Protein 1EG2 (pdb70)

Sequence (270 aa):
GTTRRHVYDVCDCLDTLAKLPDDSVQLIICDPPYNIMLADWDDHMDYIGWAKRRWLAEAERVLSPTGSIAIFGGLQYQGEAGSGDLISIISHMRQNSKMLLANLIIWNYPNGMSAQRFFANRHEEIAWFAKTKKYFFDLDAVREPYDEETKKAAYMKDKKRLNPESVEKGRRNPTNVWRRMSRLNGNSLERVGHPTQKPAAVVIERLVRALSHPGSTVLDFFAGSGVTARVAIQEGRNSICTDAAPVFKEEYYQKQLTFLRSYEIVEGAANFGAALQR

B-factor: mean 24.31, std 9.19, range [4.74, 50.88]

Solvent-accessible surface area: 13910 Å² total; per-residue (Å²): 121,92,10,62,0,0,14,34,49,27,63,5,33,80,0,0,74,122,4,74,91,61,26,1,8,0,0,0,0,36,8,53,45,67,13,105,156,72,33,102,119,124,27,159,60,3,33,14,27,0,88,122,0,4,63,43,1,41,70,0,0,19,60,52,0,0,2,0,0,0,4,25,76,116,86,143,52,94,87,4,29,7,12,0,91,24,0,16,64,31,7,186,146,99,20,177,14,70,63,32,51,49,8,49,6,36,12,51,115,33,168,95,28,166,224,143,196,42,49,61,81,45,1,0,0,9,4,0,38,21,141,114,79,59,85,46,39,74,46,14,57,71,112,44,82,120,138,43,32,60,49,70,81,172,35,197,213,73,81,76,118,57,7,111,107,2,119,72,12,76,68,75,15,150,33,73,101,31,85,68,135,27,167,38,80,22,47,39,120,90,14,13,6,4,46,0,0,37,37,2,0,86,7,4,0,72,95,27,9,7,0,0,1,3,28,0,7,2,0,0,0,0,29,0,0,3,59,33,29,12,7,0,0,0,0,22,70,39,105,59,1,74,102,28,0,76,81,0,44,100,76,48,178,59,75,91,51,33,81,16,11,102,60,6,44,21,0,29,124,244

Secondary structure (DSSP, 8-state):
--EEEEEEE--HHHHHHTSPTT-EEEEEE---SB--GGGGGT-SSHHHHHHHHHHHHHHHEEEEEEEEEEE-S-----TTB--HHHHHHHHHHH---EEEEEEEEE-S-----SSSPPP-EEEEEEEESSTT----SGGG-BPPPHHHHHHHHT-TTS-HHHHHH-B---SEEE-----TT-SS--S-TTPPPHHHHHHHHHHHS-TT-EEEETT-TT-HHHHHHHHHT-EEEEEESSTHHHHHHHHHHHH---EEEEE-GGGTHHHH--

Foldseek 3Di:
DAAEEEEEADALLVLLVLAAFQLAAEEEAEDDFFDDPVCVVPDWAQCSVVVNNVVSVLRRHHQQHKYKYKWAQDDDPDTRGDTVVVVVVVCVVPNPWAQPAKAKAFEDDDDDDDPDDTDGTIIIGMTGSHPNHAFDQLQQADADDPVVLVVVVVVPVDDNVQNGSHHRCDRYHYDHADDPVDPLDDPFPRDGDLVVLLNCCRTGHDAAGEYEYACCGLVSNCLSCQVRRAYYYYYHNDPCNVSSNVVSPVVHHHYYYHYDSVVVVSNSDD

Structure (mmCIF, N/CA/C/O backbone):
data_1EG2
#
_entry.id   1EG2
#
_cell.length_a   70.420
_cell.length_b   130.253
_cell.length_c   67.284
_cell.angle_alpha   90.00
_cell.angle_beta   90.00
_cell.angle_gamma   90.00
#
_symmetry.space_group_name_H-M   'C 2 2 21'
#
loop_
_entity.id
_entity.type
_entity.pdbx_description
1 polymer 'MODIFICATION METHYLASE RSRI'
2 non-polymer "5'-DEOXY-5'-METHYLTHIOADENOSINE"
3 water water
#
loop_
_atom_site.group_PDB
_atom_site.id
_atom_site.type_symbol
_atom_site.label_atom_id
_atom_site.label_alt_id
_atom_site.label_comp_id
_atom_site.label_asym_id
_atom_site.label_entity_id
_atom_site.label_seq_id
_atom_site.pdbx_PDB_ins_code
_atom_site.Cartn_x
_atom_site.Cartn_y
_atom_site.Cartn_z
_atom_site.occupancy
_atom_site.B_iso_or_equiv
_atom_site.auth_seq_id
_atom_site.auth_comp_id
_atom_site.auth_asym_id
_atom_site.auth_atom_id
_atom_site.pdbx_PDB_model_num
ATOM 1 N N . GLY A 1 36 ? -0.136 8.568 0.281 1.00 35.63 36 GLY A N 1
ATOM 2 C CA . GLY A 1 36 ? 0.774 9.681 0.683 1.00 34.85 36 GLY A CA 1
ATOM 3 C C . GLY A 1 36 ? 1.940 9.838 -0.272 1.00 34.37 36 GLY A C 1
ATOM 4 O O . GLY A 1 36 ? 3.015 9.284 -0.047 1.00 34.83 36 GLY A O 1
ATOM 5 N N . THR A 1 37 ? 1.732 10.593 -1.345 1.00 33.79 37 THR A N 1
ATOM 6 C CA . THR A 1 37 ? 2.784 10.811 -2.330 1.00 32.29 37 THR A CA 1
ATOM 7 C C . THR A 1 37 ? 3.623 12.016 -1.938 1.00 30.33 37 THR A C 1
ATOM 8 O O . THR A 1 37 ? 3.093 13.023 -1.471 1.00 31.02 37 THR A O 1
ATOM 12 N N . THR A 1 38 ? 4.933 11.914 -2.119 1.00 27.49 38 THR A N 1
ATOM 13 C CA . THR A 1 38 ? 5.815 13.021 -1.789 1.00 24.25 38 THR A CA 1
ATOM 14 C C . THR A 1 38 ? 6.176 13.791 -3.047 1.00 23.10 38 THR A C 1
ATOM 15 O O . THR A 1 38 ? 6.123 13.254 -4.153 1.00 23.61 38 THR A O 1
ATOM 19 N N A ARG A 1 39 ? 6.523 15.061 -2.885 0.45 22.41 39 ARG A N 1
ATOM 20 N N B ARG A 1 39 ? 6.540 15.054 -2.868 0.51 22.38 39 ARG A N 1
ATOM 21 C CA A ARG A 1 39 ? 6.914 15.875 -4.024 0.45 21.89 39 ARG A CA 1
ATOM 22 C CA B ARG A 1 39 ? 6.915 15.906 -3.985 0.51 21.87 39 ARG A CA 1
ATOM 23 C C A ARG A 1 39 ? 8.339 16.371 -3.850 0.45 21.19 39 ARG A C 1
ATOM 24 C C B ARG A 1 39 ? 8.360 16.351 -3.836 0.51 21.16 39 ARG A C 1
ATOM 25 O O A ARG A 1 39 ? 8.768 16.690 -2.739 0.45 20.74 39 ARG A O 1
ATOM 26 O O B ARG A 1 39 ? 8.825 16.618 -2.727 0.51 20.69 39 ARG A O 1
ATOM 41 N N . HIS A 1 40 ? 9.070 16.414 -4.957 1.00 20.03 40 HIS A N 1
ATOM 42 C CA . HIS A 1 40 ? 10.458 16.822 -4.950 1.00 19.63 40 HIS A CA 1
ATOM 43 C C . HIS A 1 40 ? 10.747 17.793 -6.073 1.00 19.03 40 HIS A C 1
ATOM 44 O O . HIS A 1 40 ? 10.517 17.503 -7.244 1.00 18.53 40 HIS A O 1
ATOM 51 N N . VAL A 1 41 ? 11.254 18.959 -5.698 1.00 18.34 41 VAL A N 1
ATOM 52 C CA . VAL A 1 41 ? 11.579 19.987 -6.664 1.00 17.52 41 VAL A CA 1
ATOM 53 C C . VAL A 1 41 ? 13.079 20.212 -6.702 1.00 17.39 41 VAL A C 1
ATOM 54 O O . VAL A 1 41 ? 13.758 20.125 -5.678 1.00 17.30 41 VAL A O 1
ATOM 58 N N . TYR A 1 42 ? 13.605 20.470 -7.889 1.00 17.64 42 TYR A N 1
ATOM 59 C CA . TYR A 1 42 ? 15.026 20.723 -8.022 1.00 17.84 42 TYR A CA 1
ATOM 60 C C . TYR A 1 42 ? 15.259 21.768 -9.089 1.00 17.96 42 TYR A C 1
ATOM 61 O O . TYR A 1 42 ? 14.392 22.014 -9.920 1.00 18.19 42 TYR A O 1
ATOM 70 N N . ASP A 1 43 ? 16.428 22.391 -9.052 1.00 17.99 43 ASP A N 1
ATOM 71 C CA . ASP A 1 43 ? 16.780 23.388 -10.046 1.00 18.09 43 ASP A CA 1
ATOM 72 C C . ASP A 1 43 ? 18.227 23.810 -9.863 1.00 18.40 43 ASP A C 1
ATOM 73 O O . ASP A 1 43 ? 18.871 23.469 -8.870 1.00 17.12 43 ASP A O 1
ATOM 78 N N . VAL A 1 44 ? 18.735 24.536 -10.848 1.00 18.17 44 VAL A N 1
ATOM 79 C CA . VAL A 1 44 ? 20.086 25.050 -10.805 1.00 18.08 44 VAL A CA 1
ATOM 80 C C . VAL A 1 44 ? 20.013 26.551 -10.569 1.00 17.87 44 VAL A C 1
ATOM 81 O O . VAL A 1 44 ? 19.431 27.289 -11.372 1.00 18.61 44 VAL A O 1
ATOM 85 N N . CYS A 1 45 ? 20.570 26.996 -9.447 1.00 18.31 45 CYS A N 1
ATOM 86 C CA . CYS A 1 45 ? 20.566 28.411 -9.097 1.00 18.68 45 CYS A CA 1
ATOM 87 C C . CYS A 1 45 ? 21.351 28.648 -7.815 1.00 19.12 45 CYS A C 1
ATOM 88 O O . CYS A 1 45 ? 21.671 27.699 -7.099 1.00 18.28 45 CYS A O 1
ATOM 91 N N . ASP A 1 46 ? 21.655 29.916 -7.539 1.00 18.66 46 ASP A N 1
ATOM 92 C CA . ASP A 1 46 ? 22.399 30.298 -6.339 1.00 18.84 46 ASP A CA 1
ATOM 93 C C . ASP A 1 46 ? 21.556 30.065 -5.084 1.00 17.82 46 ASP A C 1
ATOM 94 O O . ASP A 1 46 ? 20.337 30.221 -5.114 1.00 16.50 46 ASP A O 1
ATOM 99 N N . CYS A 1 47 ? 22.212 29.702 -3.981 1.00 17.17 47 CYS A N 1
ATOM 100 C CA . CYS A 1 47 ? 21.503 29.410 -2.733 1.00 16.15 47 CYS A CA 1
ATOM 101 C C . CYS A 1 47 ? 20.632 30.560 -2.217 1.00 15.93 47 CYS A C 1
ATOM 102 O O . CYS A 1 47 ? 19.571 30.324 -1.646 1.00 15.07 47 CYS A O 1
ATOM 105 N N . LEU A 1 48 ? 21.063 31.799 -2.400 1.00 16.34 48 LEU A N 1
ATOM 106 C CA . LEU A 1 48 ? 20.264 32.915 -1.912 1.00 16.75 48 LEU A CA 1
ATOM 107 C C . LEU A 1 48 ? 19.015 33.129 -2.760 1.00 16.90 48 LEU A C 1
ATOM 108 O O . LEU A 1 48 ? 18.004 33.614 -2.256 1.00 16.17 48 LEU A O 1
ATOM 113 N N . ASP A 1 49 ? 19.086 32.784 -4.045 1.00 17.44 49 ASP A N 1
ATOM 114 C CA . ASP A 1 49 ? 17.921 32.916 -4.916 1.00 18.06 49 ASP A CA 1
ATOM 115 C C . ASP A 1 49 ? 16.878 31.882 -4.511 1.00 16.94 49 ASP A C 1
ATOM 116 O O . ASP A 1 49 ? 15.676 32.134 -4.568 1.00 17.65 49 ASP A O 1
ATOM 121 N N . THR A 1 50 ? 17.347 30.710 -4.106 1.00 15.97 50 THR A N 1
ATOM 122 C CA . THR A 1 50 ? 16.446 29.661 -3.650 1.00 14.79 50 THR A CA 1
ATOM 123 C C . THR A 1 50 ? 15.786 30.082 -2.347 1.00 14.55 50 THR A C 1
ATOM 124 O O . THR A 1 50 ? 14.567 30.075 -2.220 1.00 14.61 50 THR A O 1
ATOM 128 N N . LEU A 1 51 ? 16.605 30.470 -1.380 1.00 14.36 51 LEU A N 1
ATOM 129 C CA . LEU A 1 51 ? 16.095 30.866 -0.082 1.00 13.46 51 LEU A CA 1
ATOM 130 C C . LEU A 1 51 ? 15.143 32.051 -0.163 1.00 13.66 51 LEU A C 1
ATOM 131 O O . LEU A 1 51 ? 14.168 32.098 0.566 1.00 12.73 51 LEU A O 1
ATOM 136 N N . ALA A 1 52 ? 15.421 32.995 -1.057 1.00 14.57 52 ALA A N 1
ATOM 137 C CA . ALA A 1 52 ? 14.574 34.175 -1.206 1.00 15.42 52 ALA A CA 1
ATOM 138 C C . ALA A 1 52 ? 13.163 33.814 -1.649 1.00 15.77 52 ALA A C 1
ATOM 139 O O . ALA A 1 52 ? 12.209 34.562 -1.394 1.00 15.94 52 ALA A O 1
ATOM 141 N N . LYS A 1 53 ? 13.026 32.682 -2.328 1.00 16.16 53 LYS A N 1
ATOM 142 C CA . LYS A 1 53 ? 11.715 32.266 -2.818 1.00 16.35 53 LYS A CA 1
ATOM 143 C C . LYS A 1 53 ? 10.944 31.378 -1.843 1.00 16.67 53 LYS A C 1
ATOM 144 O O . LYS A 1 53 ? 9.826 30.954 -2.146 1.00 17.34 53 LYS A O 1
ATOM 150 N N . LEU A 1 54 ? 11.518 31.094 -0.676 1.00 16.36 54 LEU A N 1
ATOM 151 C CA . LEU A 1 54 ? 10.825 30.263 0.307 1.00 15.87 54 LEU A CA 1
ATOM 152 C C . LEU A 1 54 ? 10.270 31.128 1.436 1.00 16.44 54 LEU A C 1
ATOM 153 O O . LEU A 1 54 ? 10.940 32.036 1.924 1.00 16.42 54 LEU A O 1
ATOM 158 N N . PRO A 1 55 ? 9.021 30.870 1.851 1.00 16.66 55 PRO A N 1
ATOM 159 C CA . PRO A 1 55 ? 8.420 31.660 2.931 1.00 16.85 55 PRO A CA 1
ATOM 160 C C . PRO A 1 55 ? 8.943 31.318 4.319 1.00 16.88 55 PRO A C 1
ATOM 161 O O . PRO A 1 55 ? 9.574 30.280 4.527 1.00 16.49 55 PRO A O 1
ATOM 165 N N . ASP A 1 56 ? 8.671 32.202 5.271 1.00 17.20 56 ASP A N 1
ATOM 166 C CA . ASP A 1 56 ? 9.093 31.996 6.650 1.00 17.58 56 ASP A CA 1
ATOM 167 C C . ASP A 1 56 ? 8.520 30.696 7.219 1.00 17.41 56 ASP A C 1
ATOM 168 O O . ASP A 1 56 ? 7.407 30.298 6.884 1.00 16.54 56 ASP A O 1
ATOM 173 N N . ASP A 1 57 ? 9.300 30.048 8.081 1.00 18.01 57 ASP A N 1
ATOM 174 C CA . ASP A 1 57 ? 8.894 28.833 8.788 1.00 18.84 57 ASP A CA 1
ATOM 175 C C . ASP A 1 57 ? 8.248 27.759 7.907 1.00 18.78 57 ASP A C 1
ATOM 176 O O . ASP A 1 57 ? 7.319 27.083 8.349 1.00 18.89 57 ASP A O 1
ATOM 181 N N . SER A 1 58 ? 8.752 27.555 6.698 1.00 17.43 58 SER A N 1
ATOM 182 C CA . SER A 1 58 ? 8.132 26.582 5.799 1.00 17.08 58 SER A CA 1
ATOM 183 C C . SER A 1 58 ? 8.888 25.269 5.630 1.00 17.15 58 SER A C 1
ATOM 184 O O . SER A 1 58 ? 8.363 24.343 5.013 1.00 17.29 58 SER A O 1
ATOM 187 N N . VAL A 1 59 ? 10.104 25.182 6.168 1.00 16.16 59 VAL A N 1
ATOM 188 C CA . VAL A 1 59 ? 10.931 23.982 6.030 1.00 15.89 59 VAL A CA 1
ATOM 189 C C . VAL A 1 59 ? 11.225 23.310 7.377 1.00 15.16 59 VAL A C 1
ATOM 190 O O . VAL A 1 59 ? 11.440 23.989 8.370 1.00 15.09 59 VAL A O 1
ATOM 194 N N . GLN A 1 60 ? 11.248 21.979 7.400 1.00 14.66 60 GLN A N 1
ATOM 195 C CA . GLN A 1 60 ? 11.502 21.246 8.649 1.00 14.24 60 GLN A CA 1
ATOM 196 C C . GLN A 1 60 ? 12.977 20.920 8.865 1.00 13.94 60 GLN A C 1
ATOM 197 O O . GLN A 1 60 ? 13.473 20.973 9.993 1.00 14.24 60 GLN A O 1
ATOM 203 N N . LEU A 1 61 ? 13.687 20.592 7.793 1.00 13.47 61 LEU A N 1
ATOM 204 C CA . LEU A 1 61 ? 15.090 20.240 7.933 1.00 13.56 61 LEU A CA 1
ATOM 205 C C . LEU A 1 61 ? 15.926 20.693 6.748 1.00 13.56 61 LEU A C 1
ATOM 206 O O . LEU A 1 61 ? 15.520 20.568 5.594 1.00 14.02 61 LEU A O 1
ATOM 211 N N . ILE A 1 62 ? 17.100 21.229 7.049 1.00 13.05 62 ILE A N 1
ATOM 212 C CA . ILE A 1 62 ? 18.014 21.654 6.014 1.00 13.26 62 ILE A CA 1
ATOM 213 C C . ILE A 1 62 ? 19.291 20.837 6.103 1.00 13.04 62 ILE A C 1
ATOM 214 O O . ILE A 1 62 ? 19.873 20.695 7.181 1.00 12.66 62 ILE A O 1
ATOM 219 N N . ILE A 1 63 ? 19.678 20.245 4.979 1.00 13.09 63 ILE A N 1
ATOM 220 C CA . ILE A 1 63 ? 20.931 19.508 4.888 1.00 13.83 63 ILE A CA 1
ATOM 221 C C . ILE A 1 63 ? 21.894 20.508 4.274 1.00 14.09 63 ILE A C 1
ATOM 222 O O . ILE A 1 63 ? 21.657 21.005 3.165 1.00 14.30 63 ILE A O 1
ATOM 227 N N . CYS A 1 64 ? 22.971 20.815 4.989 1.00 12.95 64 CYS A N 1
ATOM 228 C CA . CYS A 1 64 ? 23.894 21.839 4.529 1.00 13.26 64 CYS A CA 1
ATOM 229 C C . CYS A 1 64 ? 25.354 21.403 4.529 1.00 12.96 64 CYS A C 1
ATOM 230 O O . CYS A 1 64 ? 25.961 21.269 5.579 1.00 13.39 64 CYS A O 1
ATOM 233 N N . ASP A 1 65 ? 25.901 21.206 3.336 1.00 13.42 65 ASP A N 1
ATOM 234 C CA . ASP A 1 65 ? 27.300 20.827 3.137 1.00 14.22 65 ASP A CA 1
ATOM 235 C C . ASP A 1 65 ? 27.827 21.891 2.177 1.00 14.29 65 ASP A C 1
ATOM 236 O O . ASP A 1 65 ? 27.968 21.659 0.977 1.00 13.89 65 ASP A O 1
ATOM 241 N N . PRO A 1 66 ? 28.114 23.088 2.711 1.00 14.38 66 PRO A N 1
ATOM 242 C CA . PRO A 1 66 ? 28.592 24.247 1.960 1.00 14.81 66 PRO A CA 1
ATOM 243 C C . PRO A 1 66 ? 30.030 24.357 1.524 1.00 15.26 66 PRO A C 1
ATOM 244 O O . PRO A 1 66 ? 30.916 23.683 2.042 1.00 14.57 66 PRO A O 1
ATOM 248 N N . PRO A 1 67 ? 30.270 25.223 0.537 1.00 16.10 67 PRO A N 1
ATOM 249 C CA . PRO A 1 67 ? 31.638 25.422 0.069 1.00 16.84 67 PRO A CA 1
ATOM 250 C C . PRO A 1 67 ? 32.261 26.199 1.229 1.00 17.09 67 PRO A C 1
ATOM 251 O O . PRO A 1 67 ? 31.548 26.927 1.932 1.00 17.10 67 PRO A O 1
ATOM 255 N N . TYR A 1 68 ? 33.558 26.033 1.464 1.00 16.86 68 TYR A N 1
ATOM 256 C CA . TYR A 1 68 ? 34.190 26.754 2.566 1.00 17.08 68 TYR A CA 1
ATOM 257 C C . TYR A 1 68 ? 35.176 27.811 2.098 1.00 18.16 68 TYR A C 1
ATOM 258 O O . TYR A 1 68 ? 36.138 28.143 2.787 1.00 18.08 68 TYR A O 1
ATOM 267 N N . ASN A 1 69 ? 34.906 28.347 0.915 1.00 19.17 69 ASN A N 1
ATOM 268 C CA . ASN A 1 69 ? 35.700 29.420 0.338 1.00 20.53 69 ASN A CA 1
ATOM 269 C C . ASN A 1 69 ? 34.786 30.238 -0.559 1.00 20.46 69 ASN A C 1
ATOM 270 O O . ASN A 1 69 ? 33.868 29.685 -1.172 1.00 21.46 69 ASN A O 1
ATOM 275 N N . ILE A 1 70 ? 35.007 31.546 -0.612 1.00 20.21 70 ILE A N 1
ATOM 276 C CA . ILE A 1 70 ? 34.198 32.408 -1.461 1.00 21.45 70 ILE A CA 1
ATOM 277 C C . ILE A 1 70 ? 34.807 32.481 -2.855 1.00 22.55 70 ILE A C 1
ATOM 278 O O . ILE A 1 70 ? 35.951 32.070 -3.060 1.00 22.51 70 ILE A O 1
ATOM 283 N N . MET A 1 71 ? 34.035 32.997 -3.805 1.00 24.08 71 MET A N 1
ATOM 284 C CA . MET A 1 71 ? 34.477 33.123 -5.188 1.00 26.34 71 MET A CA 1
ATOM 285 C C . MET A 1 71 ? 35.249 34.419 -5.401 1.00 25.93 71 MET A C 1
ATOM 286 O O . MET A 1 71 ? 35.074 35.379 -4.657 1.00 24.33 71 MET A O 1
ATOM 291 N N . LEU A 1 72 ? 36.096 34.445 -6.428 1.00 26.07 72 LEU A N 1
ATOM 292 C CA . LEU A 1 72 ? 36.887 35.634 -6.720 1.00 26.29 72 LEU A CA 1
ATOM 293 C C . LEU A 1 72 ? 35.997 36.876 -6.736 1.00 26.23 72 LEU A C 1
ATOM 294 O O . LEU A 1 72 ? 36.318 37.894 -6.126 1.00 26.10 72 LEU A O 1
ATOM 299 N N . ALA A 1 73 ? 34.864 36.775 -7.425 1.00 26.32 73 ALA A N 1
ATOM 300 C CA . ALA A 1 73 ? 33.928 37.890 -7.547 1.00 25.85 73 ALA A CA 1
ATOM 301 C C . ALA A 1 73 ? 33.323 38.317 -6.208 1.00 25.97 73 ALA A C 1
ATOM 302 O O . ALA A 1 73 ? 32.910 39.467 -6.054 1.00 25.99 73 ALA A O 1
ATOM 304 N N . ASP A 1 74 ? 33.259 37.402 -5.245 1.00 26.03 74 ASP A N 1
ATOM 305 C CA . ASP A 1 74 ? 32.686 37.735 -3.942 1.00 26.03 74 ASP A CA 1
ATOM 306 C C . ASP A 1 74 ? 33.522 38.770 -3.201 1.00 25.99 74 ASP A C 1
ATOM 307 O O . ASP A 1 74 ? 33.081 39.331 -2.193 1.00 26.16 74 ASP A O 1
ATOM 312 N N . TRP A 1 75 ? 34.730 39.027 -3.691 1.00 25.47 75 TRP A N 1
ATOM 313 C CA . TRP A 1 75 ? 35.578 40.019 -3.054 1.00 25.64 75 TRP A CA 1
ATOM 314 C C . TRP A 1 75 ? 35.049 41.431 -3.321 1.00 26.51 75 TRP A C 1
ATOM 315 O O . TRP A 1 75 ? 35.558 42.410 -2.782 1.00 26.70 75 TRP A O 1
ATOM 326 N N . ASP A 1 76 ? 34.020 41.530 -4.155 1.00 27.68 76 ASP A N 1
ATOM 327 C CA . ASP A 1 76 ? 33.417 42.823 -4.446 1.00 28.82 76 ASP A CA 1
ATOM 328 C C . ASP A 1 76 ? 32.559 43.288 -3.273 1.00 29.17 76 ASP A C 1
ATOM 329 O O . ASP A 1 76 ? 32.401 44.490 -3.051 1.00 29.06 76 ASP A O 1
ATOM 334 N N . ASP A 1 77 ? 32.021 42.339 -2.508 1.00 29.27 77 ASP A N 1
ATOM 335 C CA .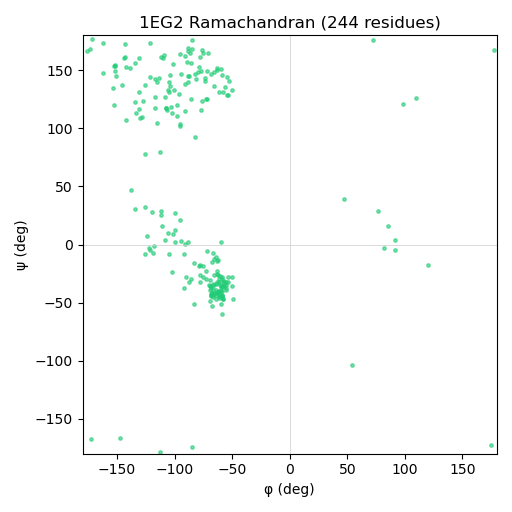 ASP A 1 77 ? 31.146 42.692 -1.394 1.00 29.17 77 ASP A CA 1
ATOM 336 C C . ASP A 1 77 ? 31.541 42.127 -0.033 1.00 28.28 77 ASP A C 1
ATOM 337 O O . ASP A 1 77 ? 30.941 42.504 0.974 1.00 28.26 77 ASP A O 1
ATOM 342 N N . HIS A 1 78 ? 32.530 41.241 0.025 1.00 27.07 78 HIS A N 1
ATOM 343 C CA . HIS A 1 78 ? 32.912 40.671 1.318 1.00 26.23 78 HIS A CA 1
ATOM 344 C C . HIS A 1 78 ? 34.409 40.726 1.578 1.00 25.35 78 HIS A C 1
ATOM 345 O O . HIS A 1 78 ? 35.205 40.866 0.651 1.00 25.55 78 HIS A O 1
ATOM 352 N N . MET A 1 79 ? 34.782 40.618 2.851 1.00 24.14 79 MET A N 1
ATOM 353 C CA . MET A 1 79 ? 36.189 40.633 3.232 1.00 24.06 79 MET A CA 1
ATOM 354 C C . MET A 1 79 ? 36.600 39.322 3.899 1.00 22.79 79 MET A C 1
ATOM 355 O O . MET A 1 79 ? 37.754 39.149 4.287 1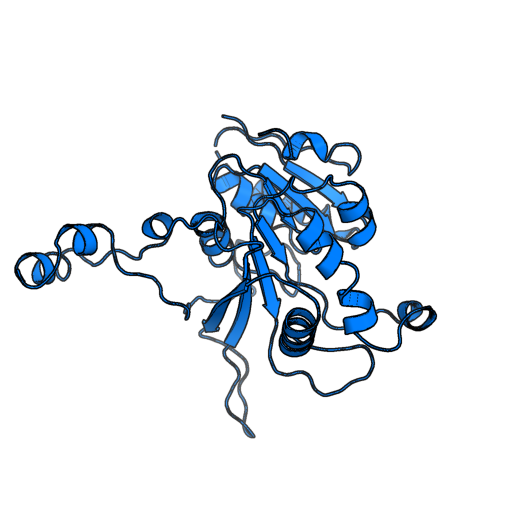.00 22.13 79 MET A O 1
ATOM 360 N N . ASP A 1 80 ? 35.648 38.408 4.054 1.00 21.17 80 ASP A N 1
ATOM 361 C CA . ASP A 1 80 ? 35.943 37.096 4.617 1.00 20.12 80 ASP A CA 1
ATOM 362 C C . ASP A 1 80 ? 34.839 36.101 4.304 1.00 18.92 80 ASP A C 1
ATOM 363 O O . ASP A 1 80 ? 33.808 36.460 3.738 1.00 19.17 80 ASP A O 1
ATOM 368 N N . TYR A 1 81 ? 35.073 34.844 4.658 1.00 17.30 81 TYR A N 1
ATOM 369 C CA . TYR A 1 81 ? 34.115 33.782 4.394 1.00 16.52 81 TYR A CA 1
ATOM 370 C C . TYR A 1 81 ? 32.775 33.992 5.095 1.00 16.23 81 TYR A C 1
ATOM 371 O O . TYR A 1 81 ? 31.719 33.830 4.482 1.00 15.58 81 TYR A O 1
ATOM 380 N N . ILE A 1 82 ? 32.811 34.350 6.376 1.00 17.33 82 ILE A N 1
ATOM 381 C CA . ILE A 1 82 ? 31.571 34.527 7.126 1.00 17.33 82 ILE A CA 1
ATOM 382 C C . ILE A 1 82 ? 30.738 35.702 6.621 1.00 17.34 82 ILE A C 1
ATOM 383 O O . ILE A 1 82 ? 29.513 35.711 6.772 1.00 17.06 82 ILE A O 1
ATOM 388 N N . GLY A 1 83 ? 31.391 36.691 6.018 1.00 17.69 83 GLY A N 1
ATOM 389 C CA . GLY A 1 83 ? 30.652 37.819 5.485 1.00 18.59 83 GLY A CA 1
ATOM 390 C C . GLY A 1 83 ? 29.666 37.312 4.449 1.00 18.48 83 GLY A C 1
ATOM 391 O O . GLY A 1 83 ? 28.557 37.833 4.316 1.00 18.99 83 GLY A O 1
ATOM 392 N N . TRP A 1 84 ? 30.082 36.287 3.710 1.00 18.44 84 TRP A N 1
ATOM 393 C CA . TRP A 1 84 ? 29.239 35.676 2.689 1.00 18.43 84 TRP A CA 1
ATOM 394 C C . TRP A 1 84 ? 28.293 34.652 3.302 1.00 17.57 84 TRP A C 1
ATOM 395 O O . TRP A 1 84 ? 27.081 34.689 3.083 1.00 17.48 84 TRP A O 1
ATOM 406 N N . ALA A 1 85 ? 28.857 33.738 4.083 1.00 15.93 85 ALA A N 1
ATOM 407 C CA . ALA A 1 85 ? 28.077 32.673 4.693 1.00 14.93 85 ALA A CA 1
ATOM 408 C C . ALA A 1 85 ? 26.944 33.170 5.588 1.00 15.00 85 ALA A C 1
ATOM 409 O O . ALA A 1 85 ? 25.884 32.556 5.627 1.00 14.15 85 ALA A O 1
ATOM 411 N N . LYS A 1 86 ? 27.159 34.272 6.302 1.00 15.67 86 LYS A N 1
ATOM 412 C CA . LYS A 1 86 ? 26.132 34.773 7.207 1.00 15.62 86 LYS A CA 1
ATOM 413 C C . LYS A 1 86 ? 24.822 35.085 6.491 1.00 15.78 86 LYS A C 1
ATOM 414 O O . LYS A 1 86 ? 23.754 35.051 7.106 1.00 15.29 86 LYS A O 1
ATOM 420 N N A ARG A 1 87 ? 24.906 35.386 5.198 0.47 15.68 87 ARG A N 1
ATOM 421 N N B ARG A 1 87 ? 24.906 35.386 5.199 0.49 15.54 87 ARG A N 1
ATOM 422 C CA A ARG A 1 87 ? 23.719 35.709 4.415 0.47 16.22 87 ARG A CA 1
ATOM 423 C CA B ARG A 1 87 ? 23.716 35.704 4.420 0.49 15.98 87 ARG A CA 1
ATOM 424 C C A ARG A 1 87 ? 22.792 34.501 4.286 0.47 15.72 87 ARG A C 1
ATOM 425 C C B ARG A 1 87 ? 22.792 34.494 4.302 0.49 15.56 87 ARG A C 1
ATOM 426 O O A ARG A 1 87 ? 21.597 34.606 4.565 0.47 15.51 87 ARG A O 1
ATOM 427 O O B ARG A 1 87 ? 21.602 34.592 4.602 0.49 15.37 87 ARG A O 1
ATOM 442 N N . TRP A 1 88 ? 23.325 33.355 3.868 1.00 15.39 88 TRP A N 1
ATOM 443 C CA . TRP A 1 88 ? 22.485 32.166 3.741 1.00 14.84 88 TRP A CA 1
ATOM 444 C C . TRP A 1 88 ? 22.222 31.510 5.099 1.00 14.33 88 TRP A C 1
ATOM 445 O O . TRP A 1 88 ? 21.242 30.782 5.251 1.00 14.32 88 TRP A O 1
ATOM 456 N N . LEU A 1 89 ? 23.075 31.757 6.091 1.00 14.04 89 LEU A N 1
ATOM 457 C CA . LEU A 1 89 ? 22.819 31.186 7.414 1.00 13.73 89 LEU A CA 1
ATOM 458 C C . LEU A 1 89 ? 21.592 31.866 8.011 1.00 14.05 89 LEU A C 1
ATOM 459 O O . LEU A 1 89 ? 20.749 31.220 8.640 1.00 13.80 89 LEU A O 1
ATOM 464 N N . ALA A 1 90 ? 21.490 33.176 7.790 1.00 15.16 90 ALA A N 1
ATOM 465 C CA . ALA A 1 90 ? 20.357 33.945 8.296 1.00 14.55 90 ALA A CA 1
ATOM 466 C C . ALA A 1 90 ? 19.078 33.525 7.585 1.00 14.30 90 ALA A C 1
ATOM 467 O O . ALA A 1 90 ? 18.020 33.404 8.207 1.00 13.80 90 ALA A O 1
ATOM 469 N N . GLU A 1 91 ? 19.169 33.319 6.275 1.00 14.62 91 GLU A N 1
ATOM 470 C CA . GLU A 1 91 ? 18.009 32.899 5.499 1.00 14.77 91 GLU A CA 1
ATOM 471 C C . GLU A 1 91 ? 17.605 31.484 5.883 1.00 13.93 91 GLU A C 1
ATOM 472 O O . GLU A 1 91 ? 16.422 31.162 5.937 1.00 13.73 91 GLU A O 1
ATOM 478 N N . ALA A 1 92 ? 18.594 30.634 6.143 1.00 13.60 92 ALA A N 1
ATOM 479 C CA . ALA A 1 92 ? 18.307 29.260 6.540 1.00 12.68 92 ALA A CA 1
ATOM 480 C C . ALA A 1 92 ? 17.443 29.264 7.797 1.00 12.99 92 ALA A C 1
ATOM 481 O O . ALA A 1 92 ? 16.434 28.559 7.886 1.00 12.27 92 ALA A O 1
ATOM 483 N N . GLU A 1 93 ? 17.838 30.071 8.773 1.00 13.63 93 GLU A N 1
ATOM 484 C CA . GLU A 1 93 ? 17.081 30.151 10.012 1.00 14.48 93 GLU A CA 1
ATOM 485 C C . GLU A 1 93 ? 15.679 30.703 9.757 1.00 14.83 93 GLU A C 1
ATOM 486 O O . GLU A 1 93 ? 14.708 30.238 10.347 1.00 15.72 93 GLU A O 1
ATOM 492 N N . ARG A 1 94 ? 15.572 31.684 8.868 1.00 14.12 94 ARG A N 1
ATOM 493 C CA . ARG A 1 94 ? 14.273 32.280 8.580 1.00 14.68 94 ARG A CA 1
ATOM 494 C C . ARG A 1 94 ? 13.276 31.274 8.001 1.00 15.08 94 ARG A C 1
ATOM 495 O O . ARG A 1 94 ? 12.113 31.259 8.413 1.00 14.73 94 ARG A O 1
ATOM 503 N N . VAL A 1 95 ? 13.728 30.428 7.072 1.00 15.12 95 VAL A N 1
ATOM 504 C CA . VAL A 1 95 ? 12.835 29.465 6.429 1.00 15.08 95 VAL A CA 1
ATOM 505 C C . VAL A 1 95 ? 12.526 28.247 7.277 1.00 15.01 95 VAL A C 1
ATOM 506 O O . VAL A 1 95 ? 11.573 27.534 6.988 1.00 14.62 95 VAL A O 1
ATOM 510 N N . LEU A 1 96 ? 13.327 27.993 8.309 1.00 14.93 96 LEU A N 1
ATOM 511 C CA . LEU A 1 96 ? 13.077 26.841 9.169 1.00 15.43 96 LEU A CA 1
ATOM 512 C C . LEU A 1 96 ? 11.869 27.090 10.061 1.00 16.07 96 LEU A C 1
ATOM 513 O O . LEU A 1 96 ? 11.674 28.192 10.566 1.00 15.88 96 LEU A O 1
ATOM 518 N N . SER A 1 97 ? 11.055 26.060 10.248 1.00 17.62 97 SER A N 1
ATOM 519 C CA . SER A 1 97 ? 9.889 26.183 11.110 1.00 18.06 97 SER A CA 1
ATOM 520 C C . SER A 1 97 ? 10.346 26.145 12.578 1.00 18.75 97 SER A C 1
ATOM 521 O O . SER A 1 97 ? 11.492 25.796 12.874 1.00 17.16 97 SER A O 1
ATOM 524 N N . PRO A 1 98 ? 9.458 26.508 13.512 1.00 18.76 98 PRO A N 1
ATOM 525 C CA . PRO A 1 98 ? 9.793 26.504 14.941 1.00 19.31 98 PRO A CA 1
ATOM 526 C C . PRO A 1 98 ? 10.342 25.168 15.439 1.00 19.22 98 PRO A C 1
ATOM 527 O O . PRO A 1 98 ? 11.114 25.124 16.402 1.00 19.78 98 PRO A O 1
ATOM 531 N N . THR A 1 99 ? 9.938 24.082 14.790 1.00 18.02 99 THR A N 1
ATOM 532 C CA . THR A 1 99 ? 10.386 22.747 15.179 1.00 18.06 99 THR A CA 1
ATOM 533 C C . THR A 1 99 ? 11.490 22.245 14.255 1.00 17.05 99 THR A C 1
ATOM 534 O O . THR A 1 99 ? 11.883 21.080 14.324 1.00 18.06 99 THR A O 1
ATOM 538 N N . GLY A 1 100 ? 11.994 23.133 13.405 1.00 16.43 100 GLY A N 1
ATOM 539 C CA . GLY A 1 100 ? 13.013 22.750 12.439 1.00 15.24 100 GLY A CA 1
ATOM 540 C C . GLY A 1 100 ? 14.468 22.792 12.870 1.00 15.09 100 GLY A C 1
ATOM 541 O O . GLY A 1 100 ? 14.821 23.408 13.881 1.00 14.45 100 GLY A O 1
ATOM 542 N N . SER A 1 101 ? 15.313 22.145 12.068 1.00 14.29 101 SER A N 1
ATOM 543 C CA . SER A 1 101 ? 16.746 22.067 12.336 1.00 13.66 101 SER A CA 1
ATOM 544 C C . SER A 1 101 ? 17.568 22.133 11.060 1.00 13.11 101 SER A C 1
ATOM 545 O O . SER A 1 101 ? 17.062 21.897 9.959 1.00 12.48 101 SER A O 1
ATOM 548 N N . ILE A 1 102 ? 18.846 22.455 11.226 1.00 12.54 102 ILE A N 1
ATOM 549 C CA . ILE A 1 102 ? 19.785 22.478 10.111 1.00 12.72 102 ILE A CA 1
ATOM 550 C C . ILE A 1 102 ? 21.036 21.699 10.512 1.00 12.85 102 ILE A C 1
ATOM 551 O O . ILE A 1 102 ? 21.560 21.872 11.619 1.00 13.02 102 ILE A O 1
ATOM 556 N N . ALA A 1 103 ? 21.467 20.792 9.641 1.00 11.64 103 ALA A N 1
ATOM 557 C CA . ALA A 1 103 ? 22.677 20.016 9.890 1.00 12.17 103 ALA A CA 1
ATOM 558 C C . ALA A 1 103 ? 23.747 20.558 8.962 1.00 12.36 103 ALA A C 1
ATOM 559 O O . ALA A 1 103 ? 23.617 20.470 7.740 1.00 13.36 103 ALA A O 1
ATOM 561 N N . ILE A 1 104 ? 24.798 21.129 9.540 1.00 12.26 104 ILE A N 1
ATOM 562 C CA . ILE A 1 104 ? 25.870 21.719 8.742 1.00 13.30 104 ILE A CA 1
ATOM 563 C C . ILE A 1 104 ? 27.152 20.881 8.779 1.00 13.93 104 ILE A C 1
ATOM 564 O O . ILE A 1 104 ? 27.741 20.684 9.840 1.00 13.88 104 ILE A O 1
ATOM 569 N N . PHE A 1 105 ? 27.571 20.377 7.620 1.00 12.95 105 PHE A N 1
ATOM 570 C CA . PHE A 1 105 ? 28.798 19.599 7.546 1.00 13.50 105 PHE A CA 1
ATOM 571 C C . PHE A 1 105 ? 29.989 20.541 7.467 1.00 13.82 105 PHE A C 1
ATOM 572 O O . PHE A 1 105 ? 29.898 21.617 6.872 1.00 13.46 105 PHE A O 1
ATOM 580 N N . GLY A 1 106 ? 31.108 20.127 8.043 1.00 13.81 106 GLY A N 1
ATOM 581 C CA . GLY A 1 106 ? 32.296 20.958 7.997 1.00 15.09 106 GLY A CA 1
ATOM 5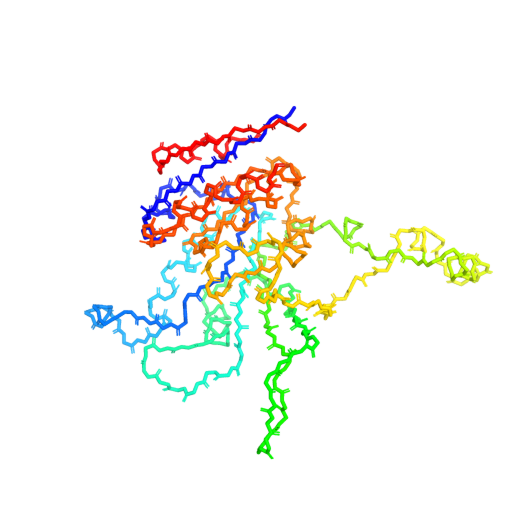82 C C . GLY A 1 106 ? 33.445 20.336 8.753 1.00 16.41 106 GLY A C 1
ATOM 583 O O . GLY A 1 106 ? 33.266 19.374 9.495 1.00 17.26 106 GLY A O 1
ATOM 584 N N . GLY A 1 107 ? 34.635 20.886 8.560 1.00 17.20 107 GLY A N 1
ATOM 585 C CA . GLY A 1 107 ? 35.797 20.377 9.257 1.00 18.12 107 GLY A CA 1
ATOM 586 C C . GLY A 1 107 ? 36.291 21.417 10.239 1.00 18.45 107 GLY A C 1
ATOM 587 O O . GLY A 1 107 ? 35.701 22.498 10.376 1.00 17.79 107 GLY A O 1
ATOM 588 N N . LEU A 1 108 ? 37.383 21.095 10.923 1.00 19.34 108 LEU A N 1
ATOM 589 C CA . LEU A 1 108 ? 37.975 22.002 11.899 1.00 20.89 108 LEU A CA 1
ATOM 590 C C . LEU A 1 108 ? 39.452 22.216 11.559 1.00 21.59 108 LEU A C 1
ATOM 591 O O . LEU A 1 108 ? 40.273 22.429 12.449 1.00 23.10 108 LEU A O 1
ATOM 596 N N . GLN A 1 109 ? 39.769 22.175 10.265 1.00 22.59 109 GLN A N 1
ATOM 597 C CA . GLN A 1 109 ? 41.145 22.319 9.783 1.00 24.43 109 GLN A CA 1
ATOM 598 C C . GLN A 1 109 ? 41.414 23.611 9.009 1.00 23.88 109 GLN A C 1
ATOM 599 O O . GLN A 1 109 ? 42.327 23.641 8.179 1.00 24.64 109 GLN A O 1
ATOM 605 N N . TYR A 1 110 ? 40.646 24.669 9.251 1.00 22.62 110 TYR A N 1
ATOM 606 C CA . TYR A 1 110 ? 40.882 25.924 8.534 1.00 21.72 110 TYR A CA 1
ATOM 607 C C . TYR A 1 110 ? 42.330 26.382 8.737 1.00 22.51 110 TYR A C 1
ATOM 608 O O . TYR A 1 110 ? 42.837 26.370 9.858 1.00 21.90 110 TYR A O 1
ATOM 617 N N . GLN A 1 111 ? 42.970 26.808 7.649 1.00 23.43 111 GLN A N 1
ATOM 618 C CA . GLN A 1 111 ? 44.375 27.224 7.658 1.00 25.40 111 GLN A CA 1
ATOM 619 C C . GLN A 1 111 ? 44.616 28.735 7.705 1.00 25.18 111 GLN A C 1
ATOM 620 O O . GLN A 1 111 ? 45.769 29.177 7.651 1.00 25.96 111 GLN A O 1
ATOM 626 N N . GLY A 1 112 ? 43.554 29.529 7.783 1.00 23.95 112 GLY A N 1
ATOM 627 C CA . GLY A 1 112 ? 43.730 30.971 7.863 1.00 22.88 112 GLY A CA 1
ATOM 628 C C . GLY A 1 112 ? 43.735 31.744 6.553 1.00 21.91 112 GLY A C 1
ATOM 629 O O . GLY A 1 112 ? 43.951 32.959 6.560 1.00 21.30 112 GLY A O 1
ATOM 630 N N . GLU A 1 113 ? 43.499 31.063 5.435 1.00 21.58 113 GLU A N 1
ATOM 631 C CA . GLU A 1 113 ? 43.491 31.731 4.130 1.00 21.64 113 GLU A CA 1
ATOM 632 C C . GLU A 1 113 ? 42.338 32.720 4.008 1.00 21.02 113 GLU A C 1
ATOM 633 O O . GLU A 1 113 ? 41.207 32.410 4.382 1.00 20.37 113 GLU A O 1
ATOM 639 N N . ALA A 1 114 ? 42.624 33.900 3.464 1.00 19.66 114 ALA A N 1
ATOM 640 C CA . ALA A 1 114 ? 41.598 34.925 3.284 1.00 18.88 114 ALA A CA 1
ATOM 641 C C . ALA A 1 114 ? 40.491 34.413 2.361 1.00 18.61 114 ALA A C 1
ATOM 642 O O . ALA A 1 114 ? 40.764 33.864 1.291 1.00 18.27 114 ALA A O 1
ATOM 644 N N . GLY A 1 115 ? 39.239 34.585 2.777 1.00 17.91 115 GLY A N 1
ATOM 645 C CA . GLY A 1 115 ? 38.138 34.138 1.947 1.00 16.90 115 GLY A CA 1
ATOM 646 C C . GLY A 1 115 ? 37.662 32.724 2.211 1.00 16.53 115 GLY A C 1
ATOM 647 O O . GLY A 1 115 ? 36.691 32.272 1.605 1.00 16.55 115 GLY A O 1
ATOM 648 N N . SER A 1 116 ? 38.351 32.011 3.094 1.00 16.58 116 SER A N 1
ATOM 649 C CA . SER A 1 116 ? 37.961 30.645 3.419 1.00 15.80 116 SER A CA 1
ATOM 650 C C . SER A 1 116 ? 37.682 30.514 4.912 1.00 15.47 116 SER A C 1
ATOM 651 O O . SER A 1 116 ? 37.896 31.452 5.688 1.00 15.40 116 SER A O 1
ATOM 654 N N . GLY A 1 117 ? 37.191 29.349 5.312 1.00 15.29 117 GLY A N 1
ATOM 655 C CA . GLY A 1 117 ? 36.903 29.120 6.715 1.00 15.72 117 GLY A CA 1
ATOM 656 C C . GLY A 1 117 ? 36.536 27.671 6.917 1.00 15.05 117 GLY A C 1
ATOM 657 O O . GLY A 1 117 ? 36.775 26.846 6.029 1.00 15.10 117 GLY A O 1
ATOM 658 N N . ASP A 1 118 ? 35.998 27.348 8.090 1.00 15.18 118 ASP A N 1
ATOM 659 C CA . ASP A 1 118 ? 35.557 25.989 8.368 1.00 14.65 118 ASP A CA 1
ATOM 660 C C . ASP A 1 118 ? 34.342 25.996 9.291 1.00 14.44 118 ASP A C 1
ATOM 661 O O . ASP A 1 118 ? 33.711 27.041 9.496 1.00 13.05 118 ASP A O 1
ATOM 666 N N . LEU A 1 119 ? 34.005 24.836 9.843 1.00 12.89 119 LEU A N 1
ATOM 667 C CA . LEU A 1 119 ? 32.831 24.749 10.694 1.00 13.44 119 LEU A CA 1
ATOM 668 C C . LEU A 1 119 ? 32.938 25.634 11.921 1.00 12.51 119 LEU A C 1
ATOM 669 O O . LEU A 1 119 ? 31.927 26.107 12.428 1.00 13.16 119 LEU A O 1
ATOM 674 N N . ILE A 1 120 ? 34.157 25.860 12.403 1.00 12.95 120 ILE A N 1
ATOM 675 C CA . ILE A 1 120 ? 34.338 26.710 13.571 1.00 13.55 120 ILE A CA 1
ATOM 676 C C . ILE A 1 120 ? 34.003 28.156 13.234 1.00 13.84 120 ILE A C 1
ATOM 677 O O . ILE A 1 120 ? 33.463 28.877 14.069 1.00 14.42 120 ILE A O 1
ATOM 682 N N . SER A 1 121 ? 34.318 28.571 12.006 1.00 14.04 121 SER A N 1
ATOM 683 C CA . SER A 1 121 ? 34.013 29.922 11.549 1.00 13.36 121 SER A CA 1
ATOM 684 C C . SER A 1 121 ? 32.508 30.141 11.644 1.00 13.48 121 SER A C 1
ATOM 685 O O . SER A 1 121 ? 32.039 31.190 12.091 1.00 12.47 121 SER A O 1
ATOM 688 N N . ILE A 1 122 ? 31.760 29.130 11.216 1.00 12.97 122 ILE A N 1
ATOM 689 C CA . ILE A 1 122 ? 30.306 29.194 11.252 1.00 12.81 122 ILE A CA 1
ATOM 690 C C . ILE A 1 122 ? 29.777 29.150 12.686 1.00 12.89 122 ILE A C 1
ATOM 691 O O . ILE A 1 122 ? 28.971 29.987 13.072 1.00 12.89 122 ILE A O 1
ATOM 696 N N . ILE A 1 123 ? 30.250 28.202 13.489 1.00 12.47 123 ILE A N 1
ATOM 697 C CA . ILE A 1 123 ? 29.783 28.102 14.866 1.00 13.27 123 ILE A CA 1
ATOM 698 C C . ILE A 1 123 ? 30.052 29.386 15.652 1.00 13.54 123 ILE A C 1
ATOM 699 O O . ILE A 1 123 ? 29.168 29.884 16.345 1.00 13.67 123 ILE A O 1
ATOM 704 N N . SER A 1 124 ? 31.256 29.935 15.538 1.00 14.82 124 SER A N 1
ATOM 705 C CA . SER A 1 124 ? 31.566 31.171 16.246 1.00 15.79 124 SER A CA 1
ATOM 706 C C . SER A 1 124 ? 30.613 32.276 15.822 1.00 15.28 124 SER A C 1
ATOM 707 O O . SER A 1 124 ? 30.163 33.068 16.649 1.00 15.56 124 SER A O 1
ATOM 710 N N . HIS A 1 125 ? 30.296 32.328 14.532 1.00 14.86 125 HIS A N 1
ATOM 711 C CA . HIS A 1 125 ? 29.373 33.339 14.042 1.00 16.14 125 HIS A CA 1
ATOM 712 C C . HIS A 1 125 ? 27.995 33.133 14.652 1.00 15.97 125 HIS A C 1
ATOM 713 O O . HIS A 1 125 ? 27.362 34.085 15.110 1.00 16.67 125 HIS A O 1
ATOM 720 N N . MET A 1 126 ? 27.530 31.886 14.642 1.00 16.18 126 MET A N 1
ATOM 721 C CA . MET A 1 126 ? 26.216 31.559 15.193 1.00 16.03 126 MET A CA 1
ATOM 722 C C . MET A 1 126 ? 26.123 31.892 16.689 1.00 16.56 126 MET A C 1
ATOM 723 O O . MET A 1 126 ? 25.097 32.385 17.160 1.00 15.66 126 MET A O 1
ATOM 728 N N . ARG A 1 127 ? 27.188 31.628 17.437 1.00 16.60 127 ARG A N 1
ATOM 729 C CA . ARG A 1 127 ? 27.162 31.915 18.869 1.00 17.52 127 ARG A CA 1
ATOM 730 C C . ARG A 1 127 ? 26.954 33.395 19.152 1.00 18.31 127 ARG A C 1
ATOM 731 O O . ARG A 1 127 ? 26.294 33.759 20.121 1.00 18.38 127 ARG A O 1
ATOM 739 N N . GLN A 1 128 ? 27.487 34.253 18.291 1.00 18.57 128 GLN A N 1
ATOM 740 C CA . GLN A 1 128 ? 27.365 35.689 18.502 1.00 20.30 128 GLN A CA 1
ATOM 741 C C . GLN A 1 128 ? 26.094 36.296 17.920 1.00 20.40 128 GLN A C 1
ATOM 742 O O . GLN A 1 128 ? 25.537 37.232 18.499 1.00 21.35 128 GLN A O 1
ATOM 748 N N . ASN A 1 129 ? 25.605 35.745 16.814 1.00 19.78 129 ASN A N 1
ATOM 749 C CA . ASN A 1 129 ? 24.468 36.358 16.138 1.00 19.83 129 ASN A CA 1
ATOM 750 C C . ASN A 1 129 ? 23.180 35.566 16.004 1.00 19.75 129 ASN A C 1
ATOM 751 O O . ASN A 1 129 ? 22.184 36.133 15.556 1.00 20.24 129 ASN A O 1
ATOM 756 N N . SER A 1 130 ? 23.162 34.291 16.369 1.00 18.89 130 SER 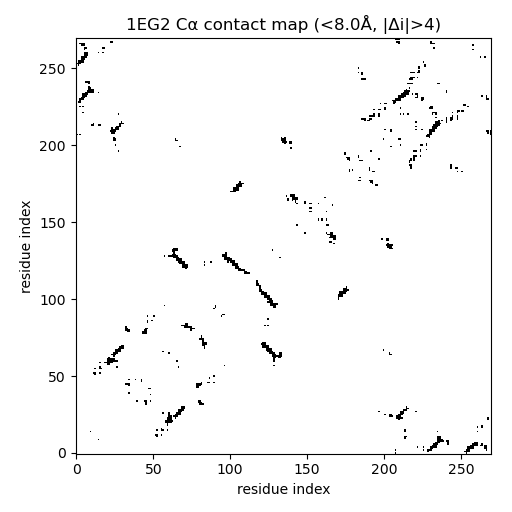A N 1
ATOM 757 C CA . SER A 1 130 ? 21.932 33.517 16.206 1.00 18.61 130 SER A CA 1
ATOM 758 C C . SER A 1 130 ? 21.403 32.918 17.502 1.00 18.56 130 SER A C 1
ATOM 759 O O . SER A 1 130 ? 22.168 32.497 18.369 1.00 18.03 130 SER A O 1
ATOM 762 N N . LYS A 1 131 ? 20.081 32.868 17.627 1.00 18.79 131 LYS A N 1
ATOM 763 C CA . LYS A 1 131 ? 19.492 32.272 18.817 1.00 19.70 131 LYS A CA 1
ATOM 764 C C . LYS A 1 131 ? 19.298 30.766 18.641 1.00 18.31 131 LYS A C 1
ATOM 765 O O . LYS A 1 131 ? 18.777 30.091 19.533 1.00 18.36 131 LYS A O 1
ATOM 771 N N . MET A 1 132 ? 19.711 30.228 17.495 1.00 17.06 132 MET A N 1
ATOM 772 C CA . MET A 1 132 ? 19.574 28.793 17.290 1.00 16.78 132 MET A CA 1
ATOM 773 C C . MET A 1 132 ? 20.420 28.049 18.319 1.00 16.83 132 MET A C 1
ATOM 774 O O . MET A 1 132 ? 21.440 28.558 18.776 1.00 16.68 132 MET A O 1
ATOM 779 N N . LEU A 1 133 ? 19.987 26.850 18.684 1.00 17.21 133 LEU A N 1
ATOM 780 C CA . LEU A 1 133 ? 20.691 26.052 19.678 1.00 17.54 133 LEU A CA 1
ATOM 781 C C . LEU A 1 133 ? 21.545 24.971 19.037 1.00 16.97 133 LEU A C 1
ATOM 782 O O . LEU A 1 133 ? 21.090 24.268 18.140 1.00 17.01 133 LEU A O 1
ATOM 787 N N . LEU A 1 134 ? 22.790 24.841 19.485 1.00 16.52 134 LEU A N 1
ATOM 788 C CA . LEU A 1 134 ? 23.627 23.773 18.962 1.00 16.25 134 LEU A CA 1
ATOM 789 C C . LEU A 1 134 ? 23.252 22.517 19.746 1.00 16.02 134 LEU A C 1
ATOM 790 O O . LEU A 1 134 ? 23.775 22.264 20.839 1.00 15.36 134 LEU A O 1
ATOM 795 N N . ALA A 1 135 ? 22.311 21.756 19.201 1.00 14.89 135 ALA A N 1
ATOM 796 C CA . ALA A 1 135 ? 21.820 20.552 19.859 1.00 15.64 135 ALA A CA 1
ATOM 797 C C . ALA A 1 135 ? 22.893 19.480 19.962 1.00 16.19 135 ALA A C 1
ATOM 798 O O . ALA A 1 135 ? 22.945 18.735 20.947 1.00 16.07 135 ALA A O 1
ATOM 800 N N . ASN A 1 136 ? 23.752 19.408 18.950 1.00 15.78 136 ASN A N 1
ATOM 801 C CA . ASN A 1 136 ? 24.824 18.418 18.927 1.00 16.17 136 ASN A CA 1
ATOM 802 C C . ASN A 1 136 ? 25.917 18.773 17.938 1.00 15.75 136 ASN A C 1
ATOM 803 O O . ASN A 1 136 ? 25.676 19.399 16.903 1.00 15.75 136 ASN A O 1
ATOM 808 N N . LEU A 1 137 ? 27.133 18.382 18.293 1.00 15.37 137 LEU A N 1
ATOM 809 C CA . LEU A 1 137 ? 28.261 18.493 17.391 1.00 14.29 137 LEU A CA 1
ATOM 810 C C . LEU A 1 137 ? 28.610 17.030 17.183 1.00 14.66 137 LEU A C 1
ATOM 811 O O . LEU A 1 137 ? 29.123 16.363 18.085 1.00 14.81 137 LEU A O 1
ATOM 816 N N . ILE A 1 138 ? 28.240 16.523 16.018 1.00 14.23 138 ILE A N 1
ATOM 817 C CA . ILE A 1 138 ? 28.430 15.130 15.677 1.00 13.98 138 ILE A CA 1
ATOM 818 C C . ILE A 1 138 ? 29.746 14.897 14.990 1.00 14.16 138 ILE A C 1
ATOM 819 O O . ILE A 1 138 ? 30.151 15.679 14.131 1.00 13.79 138 ILE A O 1
ATOM 824 N N . ILE A 1 139 ? 30.411 13.814 15.376 1.00 13.91 139 ILE A N 1
ATOM 825 C CA . ILE A 1 139 ? 31.675 13.450 14.762 1.00 14.72 139 ILE A CA 1
ATOM 826 C C . ILE A 1 139 ? 31.456 12.307 13.796 1.00 15.48 139 ILE A C 1
ATOM 827 O O . ILE A 1 139 ? 30.981 11.240 14.186 1.00 16.77 139 ILE A O 1
ATOM 832 N N . TRP A 1 140 ? 31.751 12.544 12.526 1.00 15.78 140 TRP A N 1
ATOM 833 C CA . TRP A 1 140 ? 31.652 11.494 11.528 1.00 16.13 140 TRP A CA 1
ATOM 834 C C . TRP A 1 140 ? 33.051 10.912 11.404 1.00 16.68 140 TRP A C 1
ATOM 835 O O . TRP A 1 140 ? 33.938 11.520 10.802 1.00 16.11 140 TRP A O 1
ATOM 846 N N . ASN A 1 141 ? 33.245 9.754 12.027 1.00 17.01 141 ASN A N 1
ATOM 847 C CA . ASN A 1 141 ? 34.526 9.057 12.042 1.00 18.10 141 ASN A CA 1
ATOM 848 C C . ASN A 1 141 ? 34.575 7.998 10.944 1.00 19.31 141 ASN A C 1
ATOM 849 O O . ASN A 1 141 ? 33.971 6.939 11.072 1.00 19.56 141 ASN A O 1
ATOM 854 N N . TYR A 1 142 ? 35.280 8.282 9.856 1.00 20.86 142 TYR A N 1
ATOM 855 C CA . TYR A 1 142 ? 35.366 7.297 8.789 1.00 22.35 142 TYR A CA 1
ATOM 856 C C . TYR A 1 142 ? 36.619 6.442 8.924 1.00 23.92 142 TYR A C 1
ATOM 857 O O . TYR A 1 142 ? 37.655 6.905 9.398 1.00 22.67 142 TYR A O 1
ATOM 866 N N . PRO A 1 143 ? 36.519 5.161 8.529 1.00 25.78 143 PRO A N 1
ATOM 867 C CA . PRO A 1 143 ? 37.562 4.129 8.562 1.00 27.36 143 PRO A CA 1
ATOM 868 C C . PRO A 1 143 ? 38.854 4.390 7.794 1.00 28.61 143 PRO A C 1
ATOM 869 O O . PRO A 1 143 ? 39.940 4.411 8.379 1.00 29.24 143 PRO A O 1
ATOM 873 N N . ASN A 1 144 ? 38.735 4.590 6.486 1.00 29.43 144 ASN A N 1
ATOM 874 C CA . ASN A 1 144 ? 39.903 4.793 5.634 1.00 29.61 144 ASN A CA 1
ATOM 875 C C . ASN A 1 144 ? 40.238 6.257 5.387 1.00 28.95 144 ASN A C 1
ATOM 876 O O . ASN A 1 144 ? 39.417 7.146 5.606 1.00 28.84 144 ASN A O 1
ATOM 881 N N . GLY A 1 145 ? 41.454 6.487 4.902 1.00 27.58 145 GLY A N 1
ATOM 882 C CA . GLY A 1 145 ? 41.891 7.836 4.609 1.00 27.71 145 GLY A CA 1
ATOM 883 C C . GLY A 1 145 ? 43.346 7.884 4.193 1.00 27.84 145 GLY A C 1
ATOM 884 O O . GLY A 1 145 ? 43.982 6.847 3.994 1.00 27.96 145 GLY A O 1
ATOM 885 N N . MET A 1 146 ? 43.872 9.096 4.058 1.00 27.94 146 MET A N 1
ATOM 886 C CA . MET A 1 146 ? 45.259 9.289 3.669 1.00 28.43 146 MET A CA 1
ATOM 887 C C . MET A 1 146 ? 46.182 9.061 4.862 1.00 27.29 146 MET A C 1
ATOM 888 O O . MET A 1 146 ? 45.783 9.240 6.014 1.00 26.77 146 MET A O 1
ATOM 893 N N . SER A 1 147 ? 47.413 8.652 4.584 1.00 25.85 147 SER A N 1
ATOM 894 C CA . SER A 1 147 ? 48.389 8.433 5.642 1.00 24.59 147 SER A CA 1
ATOM 895 C C . SER A 1 147 ? 49.053 9.760 5.975 1.00 23.76 147 SER A C 1
ATOM 896 O O . SER A 1 147 ? 48.892 10.738 5.245 1.00 22.38 147 SER A O 1
ATOM 899 N N . ALA A 1 148 ? 49.798 9.798 7.073 1.00 22.81 148 ALA A N 1
ATOM 900 C CA . ALA A 1 148 ? 50.488 11.016 7.477 1.00 23.38 148 ALA A CA 1
ATOM 901 C C . ALA A 1 148 ? 51.713 10.667 8.308 1.00 23.13 148 ALA A C 1
ATOM 902 O O . ALA A 1 148 ? 51.650 9.819 9.197 1.00 23.30 148 ALA A O 1
ATOM 904 N N . GLN A 1 149 ? 52.836 11.310 8.012 1.00 23.86 149 GLN A N 1
ATOM 905 C CA . GLN A 1 149 ? 54.055 11.023 8.748 1.00 24.01 149 GLN A CA 1
ATOM 906 C C . GLN A 1 149 ? 54.364 12.087 9.797 1.00 24.26 149 GLN A C 1
ATOM 907 O O . GLN A 1 149 ? 55.049 11.803 10.784 1.00 23.42 149 GLN A O 1
ATOM 913 N N . ARG A 1 150 ? 53.838 13.293 9.593 1.00 23.62 150 ARG A N 1
ATOM 914 C CA . ARG A 1 150 ? 54.092 14.420 10.492 1.00 23.88 150 ARG A CA 1
ATOM 915 C C . ARG A 1 150 ? 52.920 14.785 11.404 1.00 23.77 150 ARG A C 1
ATOM 916 O O . ARG A 1 150 ? 52.944 15.826 12.066 1.00 23.37 150 ARG A O 1
ATOM 924 N N . PHE A 1 151 ? 51.897 13.945 11.437 1.00 23.04 151 PHE A N 1
ATOM 925 C CA . PHE A 1 151 ? 50.758 14.199 12.305 1.00 22.92 151 PHE A CA 1
ATOM 926 C C . PHE A 1 151 ? 49.812 13.017 12.315 1.00 21.98 151 PHE A C 1
ATOM 927 O O . PHE A 1 151 ? 50.042 12.023 11.625 1.00 21.40 151 PHE A O 1
ATOM 935 N N . PHE A 1 152 ? 48.761 13.108 13.121 1.00 20.84 152 PHE A N 1
ATOM 936 C CA . PHE A 1 152 ? 47.796 12.022 13.205 1.00 19.78 152 PHE A CA 1
ATOM 937 C C . PHE A 1 152 ? 46.890 12.045 11.980 1.00 19.07 152 PHE A C 1
ATOM 938 O O . PHE A 1 152 ? 46.268 13.062 11.677 1.00 17.66 152 PHE A O 1
ATOM 946 N N . ALA A 1 153 ? 46.849 10.921 11.266 1.00 18.43 153 ALA A N 1
ATOM 947 C CA . ALA A 1 153 ? 46.054 10.797 10.046 1.00 17.30 153 ALA A CA 1
ATOM 948 C C . ALA A 1 153 ? 44.606 11.167 10.300 1.00 17.51 153 ALA A C 1
ATOM 949 O O . ALA A 1 153 ? 43.968 10.6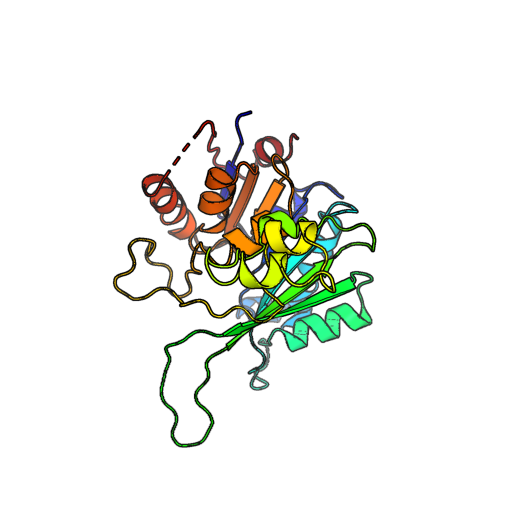35 11.208 1.00 17.44 153 ALA A O 1
ATOM 951 N N . ASN A 1 154 ? 44.083 12.060 9.471 1.00 17.73 154 ASN A N 1
ATOM 952 C CA . ASN A 1 154 ? 42.719 12.534 9.640 1.00 17.89 154 ASN A CA 1
ATOM 953 C C . ASN A 1 154 ? 41.663 11.509 9.283 1.00 17.52 154 ASN A C 1
ATOM 954 O O . ASN A 1 154 ? 41.633 10.975 8.168 1.00 17.96 154 ASN A O 1
ATOM 959 N N . ARG A 1 155 ? 40.773 11.258 10.236 1.00 16.33 155 ARG A N 1
ATOM 960 C CA . ARG A 1 155 ? 39.702 10.304 10.030 1.00 16.23 155 ARG A CA 1
ATOM 961 C C . ARG A 1 155 ? 38.363 10.848 10.514 1.00 15.53 155 ARG A C 1
ATOM 962 O O . ARG A 1 155 ? 37.501 10.081 10.944 1.00 15.96 155 ARG A O 1
ATOM 970 N N . HIS A 1 156 ? 38.173 12.163 10.450 1.00 15.82 156 HIS A N 1
ATOM 971 C CA . HIS A 1 156 ? 36.888 12.693 10.887 1.00 14.36 156 HIS A CA 1
ATOM 972 C C . HIS A 1 156 ? 36.466 13.990 10.210 1.00 14.65 156 HIS A C 1
ATOM 973 O O . HIS A 1 156 ? 37.280 14.756 9.690 1.00 13.56 156 HIS A O 1
ATOM 980 N N . GLU A 1 157 ? 35.151 14.176 10.189 1.00 14.94 157 GLU A N 1
ATOM 981 C CA . GLU A 1 157 ? 34.483 15.355 9.661 1.00 16.47 157 GLU A CA 1
ATOM 982 C C . GLU A 1 157 ? 33.358 15.644 10.652 1.00 15.69 157 GLU A C 1
ATOM 983 O O . GLU A 1 157 ? 32.870 14.724 11.305 1.00 15.90 157 GLU A O 1
ATOM 989 N N . GLU A 1 158 ? 32.940 16.895 10.786 1.00 15.55 158 GLU A N 1
ATOM 990 C CA . GLU A 1 158 ? 31.901 17.201 11.756 1.00 15.13 158 GLU A CA 1
ATOM 991 C C . GLU A 1 158 ? 30.565 17.587 11.147 1.00 14.69 158 GLU A C 1
ATOM 992 O O . GLU A 1 158 ? 30.464 17.954 9.977 1.00 15.11 158 GLU A O 1
ATOM 998 N N . ILE A 1 159 ? 29.530 17.468 11.966 1.00 13.79 159 ILE A N 1
ATOM 999 C CA . ILE A 1 159 ? 28.185 17.862 11.585 1.00 13.83 159 ILE A CA 1
ATOM 1000 C C . ILE A 1 159 ? 27.606 18.668 12.739 1.00 13.86 159 ILE A C 1
ATOM 1001 O O . ILE A 1 159 ? 27.400 18.144 13.837 1.00 14.17 159 ILE A O 1
ATOM 1006 N N . ALA A 1 160 ? 27.381 19.954 12.511 1.00 13.56 160 ALA A N 1
ATOM 1007 C CA . ALA A 1 160 ? 26.808 20.797 13.551 1.00 13.38 160 ALA A CA 1
ATOM 1008 C C . ALA A 1 160 ? 25.295 20.794 13.423 1.00 13.67 160 ALA A C 1
ATOM 1009 O O . ALA A 1 160 ? 24.759 21.257 12.426 1.00 13.81 160 ALA A O 1
ATOM 1011 N N . TRP A 1 161 ? 24.604 20.252 14.418 1.00 13.44 161 TRP A N 1
ATOM 1012 C CA . TRP A 1 161 ? 23.150 20.239 14.367 1.00 14.25 161 TRP A CA 1
ATOM 1013 C C . TRP A 1 161 ? 22.603 21.401 15.184 1.00 13.88 161 TRP A C 1
ATOM 1014 O O . TRP A 1 161 ? 22.728 21.433 16.406 1.00 13.59 161 TRP A O 1
ATOM 1025 N N . PHE A 1 162 ? 22.034 22.377 14.481 1.00 13.86 162 PHE A N 1
ATOM 1026 C CA . PHE A 1 162 ? 21.434 23.546 15.101 1.00 13.53 162 PHE A CA 1
ATOM 1027 C C . PHE A 1 162 ? 19.917 23.430 15.053 1.00 13.92 162 PHE A C 1
ATOM 1028 O O . PHE A 1 162 ? 19.343 23.105 14.011 1.00 13.39 162 PHE A O 1
ATOM 1036 N N . ALA A 1 163 ? 19.270 23.666 16.188 1.00 13.52 163 ALA A N 1
ATOM 1037 C CA . ALA A 1 163 ? 17.815 23.623 16.241 1.00 13.72 163 ALA A CA 1
ATOM 1038 C C . ALA A 1 163 ? 17.322 25.059 16.309 1.00 14.13 163 ALA A C 1
ATOM 1039 O O . ALA A 1 163 ? 17.921 25.878 16.999 1.00 14.05 163 ALA A O 1
ATOM 1041 N N . LYS A 1 164 ? 16.241 25.377 15.603 1.00 15.33 164 LYS A N 1
ATOM 1042 C CA . LYS A 1 164 ? 15.746 26.750 15.617 1.00 16.13 164 LYS A CA 1
ATOM 1043 C C . LYS A 1 164 ? 15.256 27.138 17.006 1.00 16.36 164 LYS A C 1
ATOM 1044 O O . LYS A 1 164 ? 15.512 28.257 17.474 1.00 16.26 164 LYS A O 1
ATOM 1050 N N . THR A 1 165 ? 14.560 26.221 17.672 1.00 17.18 165 THR A N 1
ATOM 1051 C CA . THR A 1 165 ? 14.080 26.496 19.023 1.00 18.33 165 THR A CA 1
ATOM 1052 C C . THR A 1 165 ? 14.164 25.251 19.895 1.00 19.92 165 THR A C 1
ATOM 1053 O O . THR A 1 165 ? 14.461 24.151 19.424 1.00 19.56 165 THR A O 1
ATOM 1057 N N . LYS A 1 166 ? 13.892 25.440 21.180 1.00 21.69 166 LYS A N 1
ATOM 1058 C CA . LYS A 1 166 ? 13.916 24.354 22.146 1.00 22.94 166 LYS A CA 1
ATOM 1059 C C . LYS A 1 166 ? 12.843 23.297 21.854 1.00 23.65 166 LYS A C 1
ATOM 1060 O O . LYS A 1 166 ? 12.865 22.209 22.434 1.00 24.29 166 LYS A O 1
ATOM 1066 N N . LYS A 1 167 ? 11.917 23.604 20.946 1.00 23.40 167 LYS A N 1
ATOM 1067 C CA . LYS A 1 167 ? 10.848 22.661 20.608 1.00 23.33 167 LYS A CA 1
ATOM 1068 C C . LYS A 1 167 ? 11.135 21.897 19.320 1.00 22.58 167 LYS A C 1
ATOM 1069 O O . LYS A 1 167 ? 10.215 21.451 18.634 1.00 22.20 167 LYS A O 1
ATOM 1075 N N . TYR A 1 168 ? 12.411 21.735 18.994 1.00 21.93 168 TYR A N 1
ATOM 1076 C CA . TYR A 1 168 ? 12.789 21.020 17.784 1.00 21.86 168 TYR A CA 1
ATOM 1077 C C . TYR A 1 168 ? 12.272 19.590 17.795 1.00 21.76 168 TYR A C 1
ATOM 1078 O O . TYR A 1 168 ? 12.106 18.984 18.853 1.00 21.50 168 TYR A O 1
ATOM 1087 N N . PHE A 1 169 ? 12.024 19.056 16.605 1.00 22.48 169 PHE A N 1
ATOM 1088 C CA . PHE A 1 169 ? 11.562 17.683 16.462 1.00 22.46 169 PHE A CA 1
ATOM 1089 C C . PHE A 1 169 ? 12.756 16.744 16.555 1.00 23.27 169 PHE A C 1
ATOM 1090 O O . PHE A 1 169 ? 13.845 17.065 16.069 1.00 22.30 169 PHE A O 1
ATOM 1098 N N . PHE A 1 170 ? 12.551 15.594 17.187 1.00 23.18 170 PHE A N 1
ATOM 1099 C CA . PHE A 1 170 ? 13.602 14.593 17.314 1.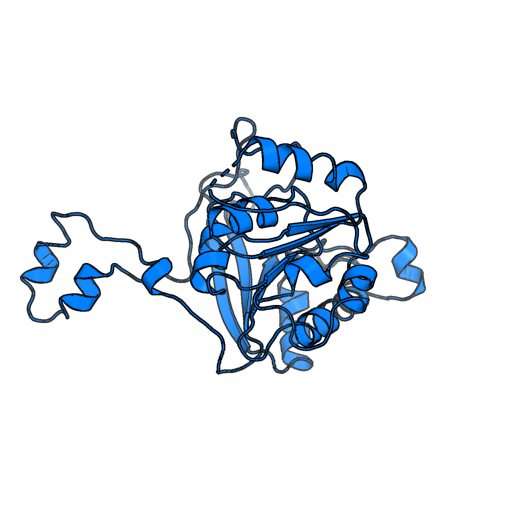00 23.35 170 PHE A CA 1
ATOM 1100 C C . PHE A 1 170 ? 12.996 13.197 17.428 1.00 24.04 170 PHE A C 1
ATOM 1101 O O . PHE A 1 170 ? 12.217 12.916 18.341 1.00 25.84 170 PHE A O 1
ATOM 1109 N N . ASP A 1 171 ? 13.339 12.327 16.488 1.00 23.20 171 ASP A N 1
ATOM 1110 C CA . ASP A 1 171 ? 12.831 10.964 16.502 1.00 23.45 171 ASP A CA 1
ATOM 1111 C C . ASP A 1 171 ? 13.987 10.008 16.775 1.00 22.83 171 ASP A C 1
ATOM 1112 O O . ASP A 1 171 ? 14.525 9.393 15.858 1.00 22.63 171 ASP A O 1
ATOM 1117 N N . LEU A 1 172 ? 14.369 9.899 18.046 1.00 22.88 172 LEU A N 1
ATOM 1118 C CA . LEU A 1 172 ? 15.478 9.039 18.446 1.00 22.82 172 LEU A CA 1
ATOM 1119 C C . LEU A 1 172 ? 15.234 7.564 18.127 1.00 22.78 172 LEU A C 1
ATOM 1120 O O . LEU A 1 172 ? 16.129 6.881 17.634 1.00 22.99 172 LEU A O 1
ATOM 1125 N N . ASP A 1 173 ? 14.033 7.068 18.409 1.00 23.36 173 ASP A N 1
ATOM 1126 C CA . ASP A 1 173 ? 13.736 5.661 18.152 1.00 23.49 173 ASP A CA 1
ATOM 1127 C C . ASP A 1 173 ? 13.967 5.280 16.692 1.00 23.36 173 ASP A C 1
ATOM 1128 O O . ASP A 1 173 ? 14.334 4.147 16.395 1.00 23.05 173 ASP A O 1
ATOM 1133 N N . ALA A 1 174 ? 13.755 6.228 15.785 1.00 22.77 174 ALA A N 1
ATOM 1134 C CA . ALA A 1 174 ? 13.926 5.973 14.357 1.00 22.62 174 ALA A CA 1
ATOM 1135 C C . ALA A 1 174 ? 15.384 5.729 13.972 1.00 22.62 174 ALA A C 1
ATOM 1136 O O . ALA A 1 174 ? 15.661 5.216 12.888 1.00 22.59 174 ALA A O 1
ATOM 1138 N N . VAL A 1 175 ? 16.314 6.080 14.857 1.00 22.88 175 VAL A N 1
ATOM 1139 C CA . VAL A 1 175 ? 17.732 5.907 14.559 1.00 22.57 175 VAL A CA 1
ATOM 1140 C C . VAL A 1 175 ? 18.477 5.065 15.597 1.00 22.98 175 VAL A C 1
ATOM 1141 O O . VAL A 1 175 ? 19.704 4.960 15.551 1.00 22.48 175 VAL A O 1
ATOM 1145 N N . ARG A 1 176 ? 17.752 4.472 16.537 1.00 23.12 176 ARG A N 1
ATOM 1146 C CA . ARG A 1 176 ? 18.406 3.631 17.533 1.00 24.03 176 ARG A CA 1
ATOM 1147 C C . ARG A 1 176 ? 19.000 2.402 16.857 1.00 25.13 176 ARG A C 1
ATOM 1148 O O . ARG A 1 176 ? 18.468 1.911 15.855 1.00 24.57 176 ARG A O 1
ATOM 1156 N N . GLU A 1 177 ? 20.109 1.917 17.402 1.00 26.29 177 GLU A N 1
ATOM 1157 C CA . GLU A 1 177 ? 20.779 0.737 16.882 1.00 28.17 177 GLU A CA 1
ATOM 1158 C C . GLU A 1 177 ? 20.431 -0.448 17.776 1.00 29.62 177 GLU A C 1
ATOM 1159 O O . GLU A 1 177 ? 20.811 -0.490 18.942 1.00 28.65 177 GLU A O 1
ATOM 1165 N N . PRO A 1 178 ? 19.686 -1.422 17.238 1.00 31.26 178 PRO A N 1
ATOM 1166 C CA . PRO A 1 178 ? 19.276 -2.610 17.990 1.00 32.59 178 PRO A CA 1
ATOM 1167 C C . PRO A 1 178 ? 20.419 -3.498 18.468 1.00 34.01 178 PRO A C 1
ATOM 1168 O O . PRO A 1 178 ? 21.489 -3.539 17.858 1.00 33.75 178 PRO A O 1
ATOM 1172 N N . TYR A 1 179 ? 20.183 -4.193 19.577 1.00 35.99 179 TYR A N 1
ATOM 1173 C CA . TYR A 1 179 ? 21.162 -5.123 20.120 1.00 38.07 179 TYR A CA 1
ATOM 1174 C C . TYR A 1 179 ? 20.906 -6.479 19.476 1.00 39.93 179 TYR A C 1
ATOM 1175 O O . TYR A 1 179 ? 19.799 -6.736 18.996 1.00 40.23 179 TYR A O 1
ATOM 1184 N N . ASP A 1 180 ? 21.914 -7.341 19.452 1.00 42.15 180 ASP A N 1
ATOM 1185 C CA . ASP A 1 180 ? 21.727 -8.671 18.887 1.00 44.39 180 ASP A CA 1
ATOM 1186 C C . ASP A 1 180 ? 20.840 -9.472 19.836 1.00 45.42 180 ASP A C 1
ATOM 1187 O O . ASP A 1 180 ? 20.639 -9.067 20.982 1.00 45.50 180 ASP A O 1
ATOM 1192 N N . GLU A 1 181 ? 20.305 -10.595 19.367 1.00 46.40 181 GLU A N 1
ATOM 1193 C CA . GLU A 1 181 ? 19.423 -11.414 20.195 1.00 47.40 181 GLU A CA 1
ATOM 1194 C C . GLU A 1 181 ? 20.082 -11.891 21.489 1.00 47.67 181 GLU A C 1
ATOM 1195 O O . GLU A 1 181 ? 19.425 -11.973 22.529 1.00 47.47 181 GLU A O 1
ATOM 1201 N N . GLU A 1 182 ? 21.373 -12.201 21.426 1.00 48.01 182 GLU A N 1
ATOM 1202 C CA . GLU A 1 182 ? 22.108 -12.674 22.597 1.00 48.52 182 GLU A CA 1
ATOM 1203 C C . GLU A 1 182 ? 22.271 -11.584 23.656 1.00 48.28 182 GLU A C 1
ATOM 1204 O O . GLU A 1 182 ? 22.080 -11.835 24.848 1.00 48.17 182 GLU A O 1
ATOM 1210 N N . THR A 1 183 ? 22.628 -10.380 23.219 1.00 47.85 183 THR A N 1
ATOM 1211 C CA . THR A 1 183 ? 22.815 -9.255 24.130 1.00 47.56 183 THR A CA 1
ATOM 1212 C C . THR A 1 183 ? 21.472 -8.723 24.616 1.00 47.24 183 THR A C 1
ATOM 1213 O O . THR A 1 183 ? 21.316 -8.365 25.785 1.00 47.21 183 THR A O 1
ATOM 1217 N N A LYS A 1 184 ? 20.500 -8.660 23.714 0.49 47.18 184 LYS A N 1
ATOM 1218 N N B LYS A 1 184 ? 20.509 -8.687 23.703 0.58 47.10 184 LYS A N 1
ATOM 1219 C CA A LYS A 1 184 ? 19.178 -8.169 24.076 0.49 47.00 184 LYS A CA 1
ATOM 1220 C CA B LYS A 1 184 ? 19.165 -8.212 23.994 0.58 46.87 184 LYS A CA 1
ATOM 1221 C C A LYS A 1 184 ? 18.553 -9.066 25.137 0.49 46.75 184 LYS A C 1
ATOM 1222 C C B LYS A 1 184 ? 18.517 -9.078 25.072 0.58 46.67 184 LYS A C 1
ATOM 1223 O O A LYS A 1 184 ? 17.759 -8.611 25.961 0.49 46.71 184 LYS A O 1
ATOM 1224 O O B LYS A 1 184 ? 17.679 -8.611 25.843 0.58 46.66 184 LYS A O 1
ATOM 1235 N N . ALA A 1 185 ? 18.923 -10.344 25.116 1.00 46.47 185 ALA A N 1
ATOM 1236 C CA . ALA A 1 185 ? 18.404 -11.301 26.087 1.00 45.95 185 ALA A CA 1
ATOM 1237 C C . ALA A 1 185 ? 19.145 -11.162 27.413 1.00 45.30 185 ALA A C 1
ATOM 1238 O O . ALA A 1 185 ? 18.578 -11.389 28.482 1.00 45.18 185 ALA A O 1
ATOM 1240 N N . ALA A 1 186 ? 20.418 -10.785 27.331 1.00 44.56 186 ALA A N 1
ATOM 1241 C CA . ALA A 1 186 ? 21.247 -10.607 28.515 1.00 43.62 186 ALA A CA 1
ATOM 1242 C C . ALA A 1 186 ? 20.806 -9.383 29.310 1.00 43.01 186 ALA A C 1
ATOM 1243 O O . ALA A 1 186 ? 20.871 -9.376 30.537 1.00 42.95 186 ALA A O 1
ATOM 1245 N N . TYR A 1 187 ? 20.365 -8.345 28.606 1.00 42.27 187 TYR A N 1
ATOM 1246 C CA . TYR A 1 187 ? 19.907 -7.125 29.261 1.00 41.56 187 TYR A CA 1
ATOM 1247 C C . TYR A 1 187 ? 18.501 -7.308 29.811 1.00 41.15 187 TYR A C 1
ATOM 1248 O O . TYR A 1 187 ? 18.142 -6.731 30.835 1.00 40.49 187 TYR A O 1
ATOM 1257 N N . MET A 1 188 ? 17.707 -8.119 29.122 1.00 40.93 188 MET A N 1
ATOM 1258 C CA . MET A 1 188 ? 16.334 -8.365 29.538 1.00 40.75 188 MET A CA 1
ATOM 1259 C C . MET A 1 188 ? 16.285 -9.049 30.900 1.00 40.28 188 MET A C 1
ATOM 1260 O O . MET A 1 188 ? 15.357 -8.830 31.680 1.00 40.51 188 MET A O 1
ATOM 1265 N N . LYS A 1 189 ? 17.290 -9.871 31.188 1.00 39.25 189 LYS A N 1
ATOM 1266 C CA . LYS A 1 189 ? 17.341 -10.579 32.462 1.00 38.30 189 LYS A CA 1
ATOM 1267 C C . LYS A 1 189 ? 17.830 -9.667 33.584 1.00 36.83 189 LYS A C 1
ATOM 1268 O O . LYS A 1 189 ? 17.631 -9.959 34.764 1.00 36.95 189 LYS A O 1
ATOM 1274 N N . ASP A 1 190 ? 18.473 -8.564 33.215 1.00 34.81 190 ASP A N 1
ATOM 1275 C CA . ASP A 1 190 ? 18.961 -7.602 34.201 1.00 32.73 190 ASP A CA 1
ATOM 1276 C C . ASP A 1 190 ? 17.803 -6.680 34.567 1.00 31.76 190 ASP A C 1
ATOM 1277 O O . ASP A 1 190 ? 17.481 -5.757 33.819 1.00 31.59 190 ASP A O 1
ATOM 1282 N N A LYS A 1 191 ? 17.175 -6.928 35.714 0.46 31.04 191 LYS A N 1
ATOM 1283 N N B LYS A 1 191 ? 17.185 -6.930 35.718 0.65 30.88 191 LYS A N 1
ATOM 1284 C CA A LYS A 1 191 ? 16.035 -6.121 36.136 0.46 30.55 191 LYS A CA 1
ATOM 1285 C CA B LYS A 1 191 ? 16.048 -6.135 36.167 0.65 30.27 191 LYS A CA 1
ATOM 1286 C C A LYS A 1 191 ? 16.425 -4.690 36.492 0.46 30.00 191 LYS A C 1
ATOM 1287 C C B LYS A 1 191 ? 16.430 -4.708 36.542 0.65 29.82 191 LYS A C 1
ATOM 1288 O O A LYS A 1 191 ? 15.559 -3.856 36.765 0.46 29.81 191 LYS A O 1
ATOM 1289 O O B LYS A 1 191 ? 15.565 -3.894 36.873 0.65 29.61 191 LYS A O 1
ATOM 1300 N N . ARG A 1 192 ? 17.723 -4.404 36.496 1.00 29.38 192 ARG A N 1
ATOM 1301 C CA . ARG A 1 192 ? 18.191 -3.059 36.811 1.00 29.15 192 ARG A CA 1
ATOM 1302 C C . ARG A 1 192 ? 17.951 -2.156 35.606 1.00 29.68 192 ARG A C 1
ATOM 1303 O O . ARG A 1 192 ? 17.941 -0.928 35.718 1.00 29.05 192 ARG A O 1
ATOM 1311 N N . LEU A 1 193 ? 17.747 -2.785 34.453 1.00 29.63 193 LEU A N 1
ATOM 1312 C CA . LEU A 1 193 ? 17.538 -2.065 33.204 1.00 30.16 193 LEU A CA 1
ATOM 1313 C C . LEU A 1 193 ? 16.078 -2.066 32.763 1.00 31.21 193 LEU A C 1
ATOM 1314 O O . LEU A 1 193 ? 15.350 -3.033 32.984 1.00 31.31 193 LEU A O 1
ATOM 1319 N N . ASN A 1 194 ? 15.661 -0.970 32.135 1.00 32.13 194 ASN A N 1
ATOM 1320 C CA . ASN A 1 194 ? 14.302 -0.854 31.623 1.00 33.36 194 ASN A CA 1
ATOM 1321 C C . ASN A 1 194 ? 14.204 -1.664 30.336 1.00 33.50 194 ASN A C 1
ATOM 1322 O O . ASN A 1 194 ? 14.868 -1.350 29.347 1.00 33.08 194 ASN A O 1
ATOM 1327 N N . PRO A 1 195 ? 13.375 -2.719 30.330 1.00 34.18 195 PRO A N 1
ATOM 1328 C CA . PRO A 1 195 ? 13.208 -3.573 29.150 1.00 34.68 195 PRO A CA 1
ATOM 1329 C C . PRO A 1 195 ? 12.751 -2.851 27.883 1.00 35.53 195 PRO A C 1
ATOM 1330 O O . PRO A 1 195 ? 13.125 -3.242 26.777 1.00 35.37 195 PRO A O 1
ATOM 1334 N N . GLU A 1 196 ? 11.946 -1.804 28.040 1.00 36.31 196 GLU A N 1
ATOM 1335 C CA . GLU A 1 196 ? 11.473 -1.048 26.886 1.00 37.47 196 GLU A CA 1
ATOM 1336 C C . GLU A 1 196 ? 12.647 -0.378 26.178 1.00 37.39 196 GLU A C 1
ATOM 1337 O O . GLU A 1 196 ? 12.720 -0.362 24.947 1.00 37.29 196 GLU A O 1
ATOM 1343 N N . SER A 1 197 ? 13.568 0.169 26.964 1.00 36.81 197 SER A N 1
ATOM 1344 C CA . SER A 1 197 ? 14.743 0.823 26.410 1.00 36.55 197 SER A CA 1
ATOM 1345 C C . SER A 1 197 ? 15.632 -0.203 25.718 1.00 36.44 197 SER A C 1
ATOM 1346 O O . SER A 1 197 ? 16.287 0.101 24.722 1.00 36.62 197 SER A O 1
ATOM 1349 N N . VAL A 1 198 ? 15.657 -1.419 26.256 1.00 35.74 198 VAL A N 1
ATOM 1350 C CA . VAL A 1 198 ? 16.462 -2.482 25.671 1.00 35.42 198 VAL A CA 1
ATOM 1351 C C . VAL A 1 198 ? 15.878 -2.891 24.326 1.00 35.41 198 VAL A C 1
ATOM 1352 O O . VAL A 1 198 ? 16.602 -3.072 23.346 1.00 35.33 198 VAL A O 1
ATOM 1356 N N . GLU A 1 199 ? 14.558 -3.020 24.290 1.00 35.36 199 GLU A N 1
ATOM 1357 C CA . GLU A 1 199 ? 13.851 -3.420 23.080 1.00 35.70 199 GLU A CA 1
ATOM 1358 C C . GLU A 1 199 ? 14.016 -2.410 21.947 1.00 35.10 199 GLU A C 1
ATOM 1359 O O . GLU A 1 199 ? 14.195 -2.791 20.791 1.00 35.14 199 GLU A O 1
ATOM 1365 N N . LYS A 1 200 ? 13.960 -1.126 22.284 1.00 34.28 200 LYS A N 1
ATOM 1366 C CA . LYS A 1 200 ? 14.070 -0.064 21.287 1.00 33.45 200 LYS A CA 1
ATOM 1367 C C . LYS A 1 200 ? 15.459 0.057 20.666 1.00 32.24 200 LYS A C 1
ATOM 1368 O O . LYS A 1 200 ? 15.587 0.451 19.507 1.00 32.22 200 LYS A O 1
ATOM 1374 N N . GLY A 1 201 ? 16.498 -0.273 21.425 1.00 30.43 201 GLY A N 1
ATOM 1375 C CA . GLY A 1 201 ? 17.844 -0.157 20.890 1.00 28.62 201 GLY A CA 1
ATOM 1376 C C . GLY A 1 201 ? 18.611 0.930 21.617 1.00 26.87 201 GLY A C 1
ATOM 1377 O O . GLY A 1 201 ? 18.061 1.608 22.481 1.00 26.76 201 GLY A O 1
ATOM 1378 N N A ARG A 1 202 ? 19.882 1.110 21.277 0.42 26.58 202 ARG A N 1
ATOM 1379 N N B ARG A 1 202 ? 19.875 1.112 21.251 0.56 26.55 202 ARG A N 1
ATOM 1380 C CA A ARG A 1 202 ? 20.677 2.130 21.947 0.42 25.87 202 ARG A CA 1
ATOM 1381 C CA B ARG A 1 202 ? 20.720 2.108 21.899 0.56 25.83 202 ARG A CA 1
ATOM 1382 C C A ARG A 1 202 ? 20.840 3.393 21.117 0.42 25.07 202 ARG A C 1
ATOM 1383 C C B ARG A 1 202 ? 20.848 3.400 21.100 0.56 25.04 202 ARG A C 1
ATOM 1384 O O A ARG A 1 202 ? 20.780 3.369 19.887 0.42 24.84 202 ARG A O 1
ATOM 1385 O O B ARG A 1 202 ? 20.769 3.401 19.870 0.56 24.80 202 ARG A O 1
ATOM 1400 N N . ASN A 1 203 ? 21.034 4.501 21.821 1.00 24.07 203 ASN A N 1
ATOM 1401 C CA . ASN A 1 203 ? 21.236 5.805 21.205 1.00 22.75 203 ASN A CA 1
ATOM 1402 C C . ASN A 1 203 ? 22.501 5.640 20.362 1.00 22.13 203 ASN A C 1
ATOM 1403 O O . ASN A 1 203 ? 23.503 5.134 20.857 1.00 23.01 203 ASN A O 1
ATOM 1408 N N . PRO A 1 204 ? 22.473 6.034 19.079 1.00 21.52 204 PRO A N 1
ATOM 1409 C CA . PRO A 1 204 ? 23.680 5.872 18.261 1.00 20.79 204 PRO A CA 1
ATOM 1410 C C . PRO A 1 204 ? 24.866 6.751 18.674 1.00 19.58 204 PRO A C 1
ATOM 1411 O O . PRO A 1 204 ? 25.979 6.579 18.166 1.00 18.96 204 PRO A O 1
ATOM 1415 N N . THR A 1 205 ? 24.610 7.660 19.614 1.00 18.43 205 THR A N 1
ATOM 1416 C CA . THR A 1 205 ? 25.590 8.612 20.152 1.00 17.89 205 THR A CA 1
ATOM 1417 C C . THR A 1 205 ? 25.928 9.695 19.133 1.00 17.06 205 THR A C 1
ATOM 1418 O O . THR A 1 205 ? 25.445 9.645 17.998 1.00 16.56 205 THR A O 1
ATOM 1422 N N . ASN A 1 206 ? 26.746 10.669 19.536 1.00 16.62 206 ASN A N 1
ATOM 1423 C CA . ASN A 1 206 ? 27.127 11.762 18.638 1.00 16.69 206 ASN A CA 1
ATOM 1424 C C . ASN A 1 206 ? 28.456 11.512 17.929 1.00 16.55 206 ASN A C 1
ATOM 1425 O O . ASN A 1 206 ? 29.129 12.444 17.476 1.00 17.06 206 ASN A O 1
ATOM 1430 N N . VAL A 1 207 ? 28.836 10.240 17.873 1.00 16.89 207 VAL A N 1
ATOM 1431 C CA . VAL A 1 207 ? 30.018 9.805 17.146 1.00 16.40 207 VAL A CA 1
ATOM 1432 C C . VAL A 1 207 ? 29.562 8.675 16.235 1.00 17.56 207 VAL A C 1
ATOM 1433 O O . VAL A 1 207 ? 29.209 7.586 16.706 1.00 17.08 207 VAL A O 1
ATOM 1437 N N . TRP A 1 208 ? 29.546 8.943 14.935 1.00 17.95 208 TRP A N 1
ATOM 1438 C CA . TRP A 1 208 ? 29.094 7.954 13.970 1.00 18.53 208 TRP A CA 1
ATOM 1439 C C . TRP A 1 208 ? 30.237 7.363 13.169 1.00 19.91 208 TRP A C 1
ATOM 1440 O O . TRP A 1 208 ? 30.943 8.067 12.442 1.00 19.64 208 TRP A O 1
ATOM 1451 N N A ARG A 1 209 ? 30.425 6.058 13.309 0.46 21.06 209 ARG A N 1
ATOM 1452 N N B ARG A 1 209 ? 30.425 6.058 13.309 0.55 20.93 209 ARG A N 1
ATOM 1453 C CA A ARG A 1 209 ? 31.469 5.380 12.564 0.46 22.19 209 ARG A CA 1
ATOM 1454 C CA B ARG A 1 209 ? 31.467 5.371 12.567 0.55 21.94 209 ARG A CA 1
ATOM 1455 C C A ARG A 1 209 ? 30.866 4.847 11.275 0.46 22.82 209 ARG A C 1
ATOM 1456 C C B ARG A 1 209 ? 30.867 4.843 11.273 0.55 22.67 209 ARG A C 1
ATOM 1457 O O A ARG A 1 209 ? 30.280 3.765 11.247 0.46 23.01 209 ARG A O 1
ATOM 1458 O O B ARG A 1 209 ? 30.284 3.759 11.240 0.55 22.88 209 ARG A O 1
ATOM 1473 N N . MET A 1 210 ? 30.996 5.636 10.215 1.00 23.12 210 MET A N 1
ATOM 1474 C CA . MET A 1 210 ? 30.452 5.282 8.917 1.00 24.37 210 MET A CA 1
ATOM 1475 C C . MET A 1 210 ? 31.471 5.528 7.812 1.00 24.85 210 MET A C 1
ATOM 1476 O O . MET A 1 210 ? 32.207 6.512 7.827 1.00 24.30 210 MET A O 1
ATOM 1481 N N . SER A 1 211 ? 31.505 4.625 6.844 1.00 25.95 211 SER A N 1
ATOM 1482 C CA . SER A 1 211 ? 32.447 4.742 5.747 1.00 27.69 211 SER A CA 1
ATOM 1483 C C . SER A 1 211 ? 32.009 5.787 4.734 1.00 28.64 211 SER A C 1
ATOM 1484 O O . SER A 1 211 ? 30.816 6.040 4.552 1.00 28.24 211 SER A O 1
ATOM 1487 N N . ARG A 1 212 ? 32.990 6.410 4.091 1.00 29.88 212 ARG A N 1
ATOM 1488 C CA . ARG A 1 212 ? 32.707 7.377 3.046 1.00 31.13 212 ARG A CA 1
ATOM 1489 C C . ARG A 1 212 ? 32.518 6.563 1.777 1.00 32.15 212 ARG A C 1
ATOM 1490 O O . ARG A 1 212 ? 32.682 5.346 1.807 1.00 31.85 212 ARG A O 1
ATOM 1498 N N . LEU A 1 213 ? 32.168 7.203 0.672 1.00 33.56 213 LEU A N 1
ATOM 1499 C CA . LEU A 1 213 ? 31.997 6.450 -0.564 1.00 36.12 213 LEU A CA 1
ATOM 1500 C C . LEU A 1 213 ? 33.351 6.163 -1.200 1.00 37.52 213 LEU A C 1
ATOM 1501 O O . LEU A 1 213 ? 34.289 6.948 -1.065 1.00 37.73 213 LEU A O 1
ATOM 1506 N N . ASN A 1 214 ? 33.457 5.029 -1.881 1.00 39.76 214 ASN A N 1
ATOM 1507 C CA . ASN A 1 214 ? 34.701 4.673 -2.548 1.00 41.62 214 ASN A CA 1
ATOM 1508 C C . ASN A 1 214 ? 34.522 4.775 -4.054 1.00 42.53 214 ASN A C 1
ATOM 1509 O O . ASN A 1 214 ? 33.393 4.812 -4.546 1.00 42.36 214 ASN A O 1
ATOM 1514 N N . GLY A 1 215 ? 35.635 4.827 -4.779 1.00 43.61 215 GLY A N 1
ATOM 1515 C CA . GLY A 1 215 ? 35.582 4.947 -6.226 1.00 44.81 215 GLY A CA 1
ATOM 1516 C C . GLY A 1 215 ? 34.863 3.826 -6.954 1.00 45.77 215 GLY A C 1
ATOM 1517 O O . GLY A 1 215 ? 34.805 3.818 -8.186 1.00 46.34 215 GLY A O 1
ATOM 1518 N N . ASN A 1 216 ? 34.311 2.879 -6.204 1.00 46.20 216 ASN A N 1
ATOM 1519 C CA . ASN A 1 216 ? 33.597 1.760 -6.808 1.00 46.53 216 ASN A CA 1
ATOM 1520 C C . ASN A 1 216 ? 32.162 1.687 -6.300 1.00 46.58 216 ASN A C 1
ATOM 1521 O O . ASN A 1 216 ? 31.383 0.841 -6.741 1.00 46.77 216 ASN A O 1
ATOM 1526 N N . SER A 1 217 ? 31.818 2.576 -5.372 1.00 46.18 217 SER A N 1
ATOM 1527 C CA . SER A 1 217 ? 30.481 2.599 -4.792 1.00 46.13 217 SER A CA 1
ATOM 1528 C C . SER A 1 217 ? 29.397 2.691 -5.858 1.00 45.70 217 SER A C 1
ATOM 1529 O O . SER A 1 217 ? 29.566 3.357 -6.877 1.00 45.59 217 SER A O 1
ATOM 1532 N N . LEU A 1 218 ? 28.281 2.016 -5.602 1.00 45.45 218 LEU A N 1
ATOM 1533 C CA . LEU A 1 218 ? 27.146 2.004 -6.515 1.00 45.08 218 LEU A CA 1
ATOM 1534 C C . LEU A 1 218 ? 26.408 3.339 -6.489 1.00 44.35 218 LEU A C 1
ATOM 1535 O O . LEU A 1 218 ? 25.709 3.688 -7.440 1.00 44.86 218 LEU A O 1
ATOM 1540 N N . GLU A 1 219 ? 26.568 4.084 -5.399 1.00 43.33 219 GLU A N 1
ATOM 1541 C CA . GLU A 1 219 ? 25.889 5.368 -5.243 1.00 42.10 219 GLU A CA 1
ATOM 1542 C C . GLU A 1 219 ? 26.544 6.492 -6.038 1.00 41.43 219 GLU A C 1
ATOM 1543 O O . GLU A 1 219 ? 25.882 7.463 -6.397 1.00 41.03 219 GLU A O 1
ATOM 1549 N N . ARG A 1 220 ? 27.838 6.366 -6.308 1.00 41.07 220 ARG A N 1
ATOM 1550 C CA . ARG A 1 220 ? 28.578 7.408 -7.017 1.00 40.60 220 ARG A CA 1
ATOM 1551 C C . ARG A 1 220 ? 27.902 7.885 -8.305 1.00 39.78 220 ARG A C 1
ATOM 1552 O O . ARG A 1 220 ? 27.460 7.085 -9.134 1.00 39.54 220 ARG A O 1
ATOM 1560 N N . VAL A 1 221 ? 27.833 9.206 -8.459 1.00 38.60 221 VAL A N 1
ATOM 1561 C CA . VAL A 1 221 ? 27.225 9.831 -9.630 1.00 37.51 221 VAL A CA 1
ATOM 1562 C C . VAL A 1 221 ? 28.217 10.733 -10.361 1.00 37.01 221 VAL A C 1
ATOM 1563 O O . VAL A 1 221 ? 27.900 11.283 -11.418 1.00 36.82 221 VAL A O 1
ATOM 1567 N N . GLY A 1 222 ? 29.410 10.891 -9.793 1.00 35.91 222 GLY A N 1
ATOM 1568 C CA . GLY A 1 222 ? 30.422 11.720 -10.425 1.00 35.20 222 GLY A CA 1
ATOM 1569 C C . GLY A 1 222 ? 30.894 12.901 -9.597 1.00 34.69 222 GLY A C 1
ATOM 1570 O O . GLY A 1 222 ? 31.946 13.481 -9.874 1.00 33.93 222 GLY A O 1
ATOM 1571 N N . HIS A 1 223 ? 30.118 13.261 -8.579 1.00 34.49 223 HIS A N 1
ATOM 1572 C CA . HIS A 1 223 ? 30.463 14.383 -7.712 1.00 34.15 223 HIS A CA 1
ATOM 1573 C C . HIS A 1 223 ? 31.637 14.009 -6.801 1.00 33.86 223 HIS A C 1
ATOM 1574 O O . HIS A 1 223 ? 31.586 13.008 -6.088 1.00 33.68 223 HIS A O 1
ATOM 1581 N N . PRO A 1 224 ? 32.709 14.818 -6.818 1.00 33.81 224 PRO A N 1
ATOM 1582 C CA . PRO A 1 224 ? 33.932 14.627 -6.026 1.00 33.70 224 PRO A CA 1
ATOM 1583 C C . PRO A 1 224 ? 33.776 14.572 -4.507 1.00 33.14 224 PRO A C 1
ATOM 1584 O O . PRO A 1 224 ? 34.585 13.946 -3.822 1.00 33.45 224 PRO A O 1
ATOM 1588 N N . THR A 1 225 ? 32.751 15.224 -3.973 1.00 31.88 225 THR A N 1
ATOM 1589 C CA . THR A 1 225 ? 32.552 15.214 -2.529 1.00 30.98 225 THR A CA 1
ATOM 1590 C C . THR A 1 225 ? 31.212 14.591 -2.147 1.00 29.59 225 THR A C 1
ATOM 1591 O O . THR A 1 225 ? 30.643 14.917 -1.111 1.00 29.31 225 THR A O 1
ATOM 1595 N N . GLN A 1 226 ? 30.723 13.677 -2.981 1.00 28.52 226 GLN A N 1
ATOM 1596 C CA . GLN A 1 226 ? 29.441 13.021 -2.732 1.00 27.00 226 GLN A CA 1
ATOM 1597 C C . GLN A 1 226 ? 29.373 12.380 -1.351 1.00 26.27 226 GLN A C 1
ATOM 1598 O O . GLN A 1 226 ? 30.257 11.613 -0.965 1.00 25.71 226 GLN A O 1
ATOM 1604 N N . LYS A 1 227 ? 28.315 12.699 -0.611 1.00 24.84 227 LYS A N 1
ATOM 1605 C CA . LYS A 1 227 ? 28.114 12.143 0.723 1.00 24.13 227 LYS A CA 1
ATOM 1606 C C . LYS A 1 227 ? 27.341 10.828 0.630 1.00 23.69 227 LYS A C 1
ATOM 1607 O O . LYS A 1 227 ? 26.486 10.664 -0.237 1.00 22.92 227 LYS A O 1
ATOM 1613 N N . PRO A 1 228 ? 27.648 9.865 1.514 1.00 24.04 228 PRO A N 1
ATOM 1614 C CA . PRO A 1 228 ? 26.937 8.585 1.476 1.00 23.89 228 PRO A CA 1
ATOM 1615 C C . PRO A 1 228 ? 25.510 8.710 2.007 1.00 23.52 228 PRO A C 1
ATOM 1616 O O . PRO A 1 228 ? 25.247 9.449 2.952 1.00 22.77 228 PRO A O 1
ATOM 1620 N N . ALA A 1 229 ? 24.587 7.981 1.390 1.00 23.17 229 ALA A N 1
ATOM 1621 C CA . ALA A 1 229 ? 23.189 8.023 1.795 1.00 22.48 229 ALA A CA 1
ATOM 1622 C C . ALA A 1 229 ? 22.995 7.704 3.278 1.00 22.16 229 ALA A C 1
ATOM 1623 O O . ALA A 1 229 ? 22.161 8.313 3.940 1.00 21.73 229 ALA A O 1
ATOM 1625 N N . ALA A 1 230 ? 23.780 6.770 3.806 1.00 22.14 230 ALA A N 1
ATOM 1626 C CA . ALA A 1 230 ? 23.635 6.362 5.201 1.00 21.24 230 ALA A CA 1
ATOM 1627 C C . ALA A 1 230 ? 23.716 7.518 6.200 1.00 20.45 230 ALA A C 1
ATOM 1628 O O . ALA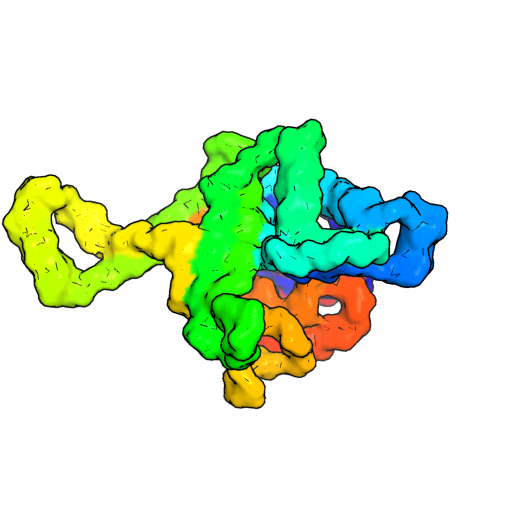 A 1 230 ? 22.957 7.550 7.169 1.00 20.32 230 ALA A O 1
ATOM 1630 N N A VAL A 1 231 ? 24.633 8.456 5.972 0.48 20.53 231 VAL A N 1
ATOM 1631 N N B VAL A 1 231 ? 24.633 8.453 5.972 0.54 20.40 231 VAL A N 1
ATOM 1632 C CA A VAL A 1 231 ? 24.785 9.594 6.876 0.48 20.06 231 VAL A CA 1
ATOM 1633 C CA B VAL A 1 231 ? 24.787 9.592 6.872 0.54 19.79 231 VAL A CA 1
ATOM 1634 C C A VAL A 1 231 ? 23.589 10.535 6.774 0.48 20.15 231 VAL A C 1
ATOM 1635 C C B VAL A 1 231 ? 23.588 10.532 6.773 0.54 20.00 231 VAL A C 1
ATOM 1636 O O A VAL A 1 231 ? 23.080 11.022 7.785 0.48 20.44 231 VAL A O 1
ATOM 1637 O O B VAL A 1 231 ? 23.078 11.014 7.786 0.54 20.30 231 VAL A O 1
ATOM 1644 N N . ILE A 1 232 ? 23.140 10.785 5.547 1.00 19.55 232 ILE A N 1
ATOM 1645 C CA . ILE A 1 232 ? 22.001 11.659 5.318 1.00 19.56 232 ILE A CA 1
ATOM 1646 C C . ILE A 1 232 ? 20.721 11.009 5.844 1.00 19.69 232 ILE A C 1
ATOM 1647 O O . ILE A 1 232 ? 19.850 11.696 6.379 1.00 19.17 232 ILE A O 1
ATOM 1652 N N . GLU A 1 233 ? 20.617 9.686 5.694 1.00 20.26 233 GLU A N 1
ATOM 1653 C CA . GLU A 1 233 ? 19.449 8.942 6.164 1.00 20.55 233 GLU A CA 1
ATOM 1654 C C . GLU A 1 233 ? 19.257 9.132 7.662 1.00 19.80 233 GLU A C 1
ATOM 1655 O O . GLU A 1 233 ? 18.139 9.340 8.131 1.00 20.41 233 GLU A O 1
ATOM 1661 N N . ARG A 1 234 ? 20.346 9.048 8.419 1.00 18.91 234 ARG A N 1
ATOM 1662 C CA . ARG A 1 234 ? 20.251 9.209 9.863 1.00 18.11 234 ARG A CA 1
ATOM 1663 C C . ARG A 1 234 ? 19.754 10.603 10.234 1.00 17.72 234 ARG A C 1
ATOM 1664 O O . ARG A 1 234 ? 18.938 10.758 11.150 1.00 17.71 234 ARG A O 1
ATOM 1672 N N . LEU A 1 235 ? 20.237 11.619 9.520 1.00 15.77 235 LEU A N 1
ATOM 1673 C CA . LEU A 1 235 ? 19.819 12.991 9.784 1.00 15.06 235 LEU A CA 1
ATOM 1674 C C . LEU A 1 235 ? 18.345 13.190 9.434 1.00 14.49 235 LEU A C 1
ATOM 1675 O O . LEU A 1 235 ? 17.585 13.791 10.193 1.00 13.36 235 LEU A O 1
ATOM 1680 N N . VAL A 1 236 ? 17.941 12.676 8.280 1.00 14.19 236 VAL A N 1
ATOM 1681 C CA . VAL A 1 236 ? 16.559 12.821 7.851 1.00 14.75 236 VAL A CA 1
ATOM 1682 C C . VAL A 1 236 ? 15.596 12.091 8.790 1.00 15.58 236 VAL A C 1
ATOM 1683 O O . VAL A 1 236 ? 14.553 12.630 9.159 1.00 14.71 236 VAL A O 1
ATOM 1687 N N . ARG A 1 237 ? 15.950 10.876 9.189 1.00 16.55 237 ARG A N 1
ATOM 1688 C CA . ARG A 1 237 ? 15.080 10.096 10.074 1.00 18.09 237 ARG A CA 1
ATOM 1689 C C . ARG A 1 237 ? 14.944 10.693 11.469 1.00 18.38 237 ARG A C 1
ATOM 1690 O O . ARG A 1 237 ? 13.859 10.679 12.049 1.00 19.06 237 ARG A O 1
ATOM 1698 N N . ALA A 1 238 ? 16.032 11.231 12.007 1.00 17.38 238 ALA A N 1
ATOM 1699 C CA . ALA A 1 238 ? 15.997 11.782 13.351 1.00 17.21 238 ALA A CA 1
ATOM 1700 C C . ALA A 1 238 ? 15.535 13.239 13.444 1.00 17.17 238 ALA A C 1
ATOM 1701 O O . ALA A 1 238 ? 14.918 13.615 14.436 1.00 16.83 238 ALA A O 1
ATOM 1703 N N . LEU A 1 239 ? 15.785 14.048 12.412 1.00 17.75 239 LEU A N 1
ATOM 1704 C CA . LEU A 1 239 ? 15.464 15.470 12.504 1.00 18.37 239 LEU A CA 1
ATOM 1705 C C . LEU A 1 239 ? 14.278 15.970 11.688 1.00 18.95 239 LEU A C 1
ATOM 1706 O O . LEU A 1 239 ? 14.013 17.172 11.673 1.00 19.09 239 LEU A O 1
ATOM 1711 N N . SER A 1 240 ? 13.564 15.078 11.015 1.00 19.31 240 SER A N 1
ATOM 1712 C CA . SER A 1 240 ? 12.392 15.494 10.253 1.00 20.27 240 SER A CA 1
ATOM 1713 C C . SER A 1 240 ? 11.318 14.439 10.388 1.00 21.55 240 SER A C 1
ATOM 1714 O O . SER A 1 240 ? 11.619 13.270 10.612 1.00 21.85 240 SER A O 1
ATOM 1717 N N . HIS A 1 241 ? 10.064 14.843 10.271 1.00 23.11 241 HIS A N 1
ATOM 1718 C CA . HIS A 1 241 ? 8.992 13.869 10.371 1.00 25.02 241 HIS A CA 1
ATOM 1719 C C . HIS A 1 241 ? 8.487 13.509 8.981 1.00 25.21 241 HIS A C 1
ATOM 1720 O O . HIS A 1 241 ? 8.646 14.277 8.030 1.00 25.02 241 HIS A O 1
ATOM 1727 N N . PRO A 1 242 ? 7.898 12.317 8.832 1.00 25.60 242 PRO A N 1
ATOM 1728 C CA . PRO A 1 242 ? 7.400 11.935 7.512 1.00 25.54 242 PRO A CA 1
ATOM 1729 C C . PRO A 1 242 ? 6.477 12.999 6.925 1.00 25.18 242 PRO A C 1
ATOM 1730 O O . PRO A 1 242 ? 5.690 13.614 7.645 1.00 25.48 242 PRO A O 1
ATOM 1734 N N . GLY A 1 243 ? 6.593 13.226 5.622 1.00 24.76 243 GLY A N 1
ATOM 1735 C CA . GLY A 1 243 ? 5.748 14.204 4.966 1.00 23.97 243 GLY A CA 1
ATOM 1736 C C . GLY A 1 243 ? 6.206 15.642 5.104 1.00 23.78 243 GLY A C 1
ATOM 1737 O O . GLY A 1 243 ? 5.583 16.539 4.540 1.00 24.29 243 GLY A O 1
ATOM 1738 N N . SER A 1 244 ? 7.280 15.872 5.854 1.00 22.27 244 SER A N 1
ATOM 1739 C CA . SER A 1 244 ? 7.794 17.227 6.031 1.00 21.13 244 SER A CA 1
ATOM 1740 C C . SER A 1 244 ? 8.793 17.563 4.928 1.00 19.58 244 SER A C 1
ATOM 1741 O O . SER A 1 244 ? 9.226 16.679 4.187 1.00 18.88 244 SER A O 1
ATOM 1744 N N . THR A 1 245 ? 9.166 18.834 4.826 1.00 17.83 245 THR A N 1
ATOM 1745 C CA . THR A 1 245 ? 10.077 19.253 3.764 1.00 16.36 245 THR A CA 1
ATOM 1746 C C . THR A 1 245 ? 11.546 19.317 4.181 1.00 14.89 245 THR A C 1
ATOM 1747 O O . THR A 1 245 ? 11.889 19.928 5.185 1.00 14.92 245 THR A O 1
ATOM 1751 N N . VAL A 1 246 ? 12.396 18.686 3.379 1.00 13.63 246 VAL A N 1
ATOM 1752 C CA . VAL A 1 246 ? 13.842 18.697 3.583 1.00 13.39 246 VAL A CA 1
ATOM 1753 C C . VAL A 1 246 ? 14.432 19.575 2.482 1.00 13.10 246 VAL A C 1
ATOM 1754 O O . VAL A 1 246 ? 14.150 19.359 1.302 1.00 13.24 246 VAL A O 1
ATOM 1758 N N . LEU A 1 247 ? 15.237 20.562 2.864 1.00 12.38 247 LEU A N 1
ATOM 1759 C CA . LEU A 1 247 ? 15.830 21.488 1.901 1.00 12.28 247 LEU A CA 1
ATOM 1760 C C . LEU A 1 247 ? 17.349 21.378 1.852 1.00 12.08 247 LEU A C 1
ATOM 1761 O O . LEU A 1 247 ? 17.998 21.244 2.887 1.00 12.28 247 LEU A O 1
ATOM 1766 N N . ASP A 1 248 ? 17.903 21.444 0.647 1.00 12.05 248 ASP A N 1
ATOM 1767 C CA . ASP A 1 248 ? 19.352 21.386 0.448 1.00 12.85 248 ASP A CA 1
ATOM 1768 C C . ASP A 1 248 ? 19.709 22.347 -0.686 1.00 13.61 248 ASP A C 1
ATOM 1769 O O . ASP A 1 248 ? 19.416 22.055 -1.853 1.00 12.74 248 ASP A O 1
ATOM 1774 N N . PHE A 1 249 ? 20.324 23.489 -0.349 1.00 13.32 249 PHE A N 1
ATOM 1775 C CA . PHE A 1 249 ? 20.671 24.497 -1.361 1.00 13.22 249 PHE A CA 1
ATOM 1776 C C . PHE A 1 249 ? 22.128 24.480 -1.833 1.00 13.66 249 PHE A C 1
ATOM 1777 O O . PHE A 1 249 ? 22.597 25.413 -2.491 1.00 13.52 249 PHE A O 1
ATOM 1785 N N . PHE A 1 250 ? 22.833 23.412 -1.476 1.00 14.60 250 PHE A N 1
ATOM 1786 C CA . PHE A 1 250 ? 24.209 23.128 -1.914 1.00 14.91 250 PHE A CA 1
ATOM 1787 C C . PHE A 1 250 ? 24.141 21.626 -2.216 1.00 16.16 250 PHE A C 1
ATOM 1788 O O . PHE A 1 250 ? 24.985 20.841 -1.792 1.00 15.36 250 PHE A O 1
ATOM 1796 N N . ALA A 1 251 ? 23.085 21.262 -2.950 1.00 15.63 251 ALA A N 1
ATOM 1797 C CA . ALA A 1 251 ? 22.728 19.880 -3.258 1.00 16.71 251 ALA A CA 1
ATOM 1798 C C . ALA A 1 251 ? 23.813 18.967 -3.813 1.00 16.84 251 ALA A C 1
ATOM 1799 O O . ALA A 1 251 ? 23.734 17.756 -3.620 1.00 16.77 251 ALA A O 1
ATOM 1801 N N . GLY A 1 252 ? 24.803 19.516 -4.504 1.00 17.60 252 GLY A N 1
ATOM 1802 C CA . GLY A 1 252 ? 25.876 18.673 -5.018 1.00 19.07 252 GLY A CA 1
ATOM 1803 C C . GLY A 1 252 ? 25.462 17.485 -5.877 1.00 19.59 252 GLY A C 1
ATOM 1804 O O . GLY A 1 252 ? 25.115 17.661 -7.036 1.00 20.48 252 GLY A O 1
ATOM 1805 N N . SER A 1 253 ? 25.505 16.279 -5.308 1.00 20.22 253 SER A N 1
ATOM 1806 C CA . SER A 1 253 ? 25.152 15.051 -6.029 1.00 20.44 253 SER A CA 1
ATOM 1807 C C . SER A 1 253 ? 23.650 14.797 -6.041 1.00 20.91 253 SER A C 1
ATOM 1808 O O . SER A 1 253 ? 23.161 13.977 -6.819 1.00 21.10 253 SER A O 1
ATOM 1811 N N . GLY A 1 254 ? 22.929 15.490 -5.169 1.00 20.42 254 GLY A N 1
ATOM 1812 C CA . GLY A 1 254 ? 21.492 15.316 -5.088 1.00 20.14 254 GLY A CA 1
ATOM 1813 C C . GLY A 1 254 ? 21.109 14.162 -4.180 1.00 19.71 254 GLY A C 1
ATOM 1814 O O . GLY A 1 254 ? 19.973 13.686 -4.209 1.00 20.48 254 GLY A O 1
ATOM 1815 N N . VAL A 1 255 ? 22.052 13.708 -3.363 1.00 19.13 255 VAL A N 1
ATOM 1816 C CA . VAL A 1 255 ? 21.781 12.594 -2.459 1.00 18.05 255 VAL A CA 1
ATOM 1817 C C . VAL A 1 255 ? 20.625 12.891 -1.505 1.00 17.42 255 VAL A C 1
ATOM 1818 O O . VAL A 1 255 ? 19.909 11.983 -1.081 1.00 16.18 255 VAL A O 1
ATOM 1822 N N . THR A 1 256 ? 20.431 14.161 -1.170 1.00 17.07 256 THR A N 1
ATOM 1823 C CA . THR A 1 256 ? 19.357 14.523 -0.253 1.00 17.17 256 THR A CA 1
ATOM 1824 C C . THR A 1 256 ? 17.981 14.150 -0.800 1.00 17.62 256 THR A C 1
ATOM 1825 O O . THR A 1 256 ? 17.123 13.674 -0.057 1.00 18.13 256 THR A O 1
ATOM 1829 N N . ALA A 1 257 ? 17.774 14.356 -2.096 1.00 17.27 257 ALA A N 1
ATOM 1830 C CA . ALA A 1 257 ? 16.493 14.030 -2.721 1.00 17.90 257 ALA A CA 1
ATOM 1831 C C . ALA A 1 257 ? 16.245 12.519 -2.720 1.00 18.72 257 ALA A C 1
ATOM 1832 O O . ALA A 1 257 ? 15.136 12.060 -2.425 1.00 19.10 257 ALA A O 1
ATOM 1834 N N . ARG A 1 258 ? 17.276 11.747 -3.046 1.00 18.76 258 ARG A N 1
ATOM 1835 C CA . ARG A 1 258 ? 17.148 10.291 -3.059 1.00 19.95 258 ARG A CA 1
ATOM 1836 C C . ARG A 1 258 ? 16.742 9.785 -1.672 1.00 19.22 258 ARG A C 1
ATOM 1837 O O . ARG A 1 258 ? 15.853 8.947 -1.549 1.00 19.43 258 ARG A O 1
ATOM 1845 N N . VAL A 1 259 ? 17.379 10.311 -0.628 1.00 18.70 259 VAL A N 1
ATOM 1846 C CA . VAL A 1 259 ? 17.059 9.903 0.738 1.00 18.14 259 VAL A CA 1
ATOM 1847 C C . VAL A 1 259 ? 15.657 10.362 1.129 1.00 18.42 259 VAL A C 1
ATOM 1848 O O . VAL A 1 259 ? 14.899 9.620 1.757 1.00 18.59 259 VAL A O 1
ATOM 1852 N N . ALA A 1 260 ? 15.309 11.589 0.755 1.00 18.35 260 ALA A N 1
ATOM 1853 C CA . ALA A 1 260 ? 13.993 12.128 1.065 1.00 18.69 260 ALA A CA 1
ATOM 1854 C C . ALA A 1 260 ? 12.911 11.230 0.488 1.00 19.39 260 ALA A C 1
ATOM 1855 O O . ALA A 1 260 ? 11.941 10.885 1.170 1.00 19.43 260 ALA A O 1
ATOM 1857 N N . ILE A 1 261 ? 13.084 10.854 -0.775 1.00 19.76 261 ILE A N 1
ATOM 1858 C CA . ILE A 1 261 ? 12.118 9.996 -1.453 1.00 20.56 261 ILE A CA 1
ATOM 1859 C C . ILE A 1 261 ? 11.976 8.655 -0.736 1.00 20.66 261 ILE A C 1
ATOM 1860 O O . ILE A 1 261 ? 10.867 8.227 -0.414 1.00 19.93 261 ILE A O 1
ATOM 1865 N N . GLN A 1 262 ? 13.106 8.009 -0.475 1.00 21.57 262 GLN A N 1
ATOM 1866 C CA . GLN A 1 262 ? 13.116 6.716 0.199 1.00 22.08 262 GLN A CA 1
ATOM 1867 C C . GLN A 1 262 ? 12.511 6.784 1.601 1.00 22.11 262 GLN A C 1
ATOM 1868 O O . GLN A 1 262 ? 11.890 5.824 2.059 1.00 22.22 262 GLN A O 1
ATOM 1874 N N . GLU A 1 263 ? 12.672 7.920 2.271 1.00 20.95 263 GLU A N 1
ATOM 1875 C CA . GLU A 1 263 ? 12.176 8.071 3.631 1.00 20.93 263 GLU A CA 1
ATOM 1876 C C . GLU A 1 263 ? 10.785 8.694 3.750 1.00 20.64 263 GLU A C 1
ATOM 1877 O O . GLU A 1 263 ? 10.303 8.910 4.860 1.00 21.27 263 GLU A O 1
ATOM 1883 N N . GLY A 1 264 ? 10.136 8.989 2.631 1.00 19.98 264 GLY A N 1
ATOM 1884 C CA . GLY A 1 264 ? 8.802 9.566 2.713 1.00 19.97 264 GLY A CA 1
ATOM 1885 C C . GLY A 1 264 ? 8.718 11.038 3.081 1.00 19.44 264 GLY A C 1
ATOM 1886 O O . GLY A 1 264 ? 7.740 11.487 3.687 1.00 20.14 264 GLY A O 1
ATOM 1887 N N . ARG A 1 265 ? 9.748 11.795 2.730 1.00 18.56 265 ARG A N 1
ATOM 1888 C CA . ARG A 1 265 ? 9.752 13.229 2.984 1.00 18.50 265 ARG A CA 1
ATOM 1889 C C . ARG A 1 265 ? 9.683 13.960 1.651 1.00 18.08 265 ARG A C 1
ATOM 1890 O O . ARG A 1 265 ? 9.957 13.379 0.604 1.00 18.44 265 ARG A O 1
ATOM 1898 N N . ASN A 1 266 ? 9.296 15.228 1.687 1.00 17.96 266 ASN A N 1
ATOM 1899 C CA . ASN A 1 266 ? 9.289 16.028 0.473 1.00 17.93 266 ASN A CA 1
ATOM 1900 C C . ASN A 1 266 ? 10.651 16.686 0.420 1.00 17.44 266 ASN A C 1
ATOM 1901 O O . ASN A 1 266 ? 11.333 16.737 1.443 1.00 17.75 266 ASN A O 1
ATOM 1906 N N . SER A 1 267 ? 11.065 17.188 -0.736 1.00 16.54 267 SER A N 1
ATOM 1907 C CA . SER A 1 267 ? 12.367 17.826 -0.765 1.00 15.99 267 SER A CA 1
ATOM 1908 C C . SER A 1 267 ? 12.512 18.893 -1.826 1.00 15.86 267 SER A C 1
ATOM 1909 O O . SER A 1 267 ? 11.829 18.896 -2.848 1.00 15.93 267 SER A O 1
ATOM 1912 N N . ILE A 1 268 ? 13.414 19.818 -1.538 1.00 14.75 268 ILE A N 1
ATOM 1913 C CA . ILE A 1 268 ? 13.772 20.890 -2.446 1.00 14.68 268 ILE A CA 1
ATOM 1914 C C . ILE A 1 268 ? 15.287 20.878 -2.495 1.00 14.52 268 ILE A C 1
ATOM 1915 O O . ILE A 1 268 ? 15.937 21.072 -1.469 1.00 14.72 268 ILE A O 1
ATOM 1920 N N . CYS A 1 269 ? 15.845 20.608 -3.670 1.00 14.53 269 CYS A N 1
ATOM 1921 C CA . CYS A 1 269 ? 17.296 20.553 -3.832 1.00 15.07 269 CYS A CA 1
ATOM 1922 C C . CYS A 1 269 ? 17.764 21.448 -4.966 1.00 15.05 269 CYS A C 1
ATOM 1923 O O . CYS A 1 269 ? 17.305 21.306 -6.099 1.00 15.14 269 CYS A O 1
ATOM 1926 N N . THR A 1 270 ? 18.667 22.372 -4.658 1.00 15.62 270 THR A N 1
ATOM 1927 C CA . THR A 1 270 ? 19.227 23.240 -5.684 1.00 15.95 270 THR A CA 1
ATOM 1928 C C . THR A 1 270 ? 20.737 23.332 -5.532 1.00 16.60 270 THR A C 1
ATOM 1929 O O . THR A 1 270 ? 21.284 23.088 -4.454 1.00 17.16 270 THR A O 1
ATOM 1933 N N . ASP A 1 271 ? 21.405 23.655 -6.632 1.00 16.74 271 ASP A N 1
ATOM 1934 C CA . ASP A 1 271 ? 22.851 23.818 -6.648 1.00 17.78 271 ASP A CA 1
ATOM 1935 C C . ASP A 1 271 ? 23.178 24.806 -7.756 1.00 17.78 271 ASP A C 1
ATOM 1936 O O . ASP A 1 271 ? 22.450 24.878 -8.735 1.00 17.38 271 ASP A O 1
ATOM 1941 N N . ALA A 1 272 ? 24.253 25.568 -7.596 1.00 17.83 272 ALA A N 1
ATOM 1942 C CA . ALA A 1 272 ? 24.625 26.569 -8.597 1.00 19.20 272 ALA A CA 1
ATOM 1943 C C . ALA A 1 272 ? 25.257 25.970 -9.851 1.00 20.37 272 ALA A C 1
ATOM 1944 O O . ALA A 1 272 ? 25.305 26.630 -10.891 1.00 20.73 272 ALA A O 1
ATOM 1946 N N . ALA A 1 273 ? 25.735 24.732 -9.757 1.00 21.17 273 ALA A N 1
ATOM 1947 C CA . ALA A 1 273 ? 26.392 24.072 -10.883 1.00 22.10 273 ALA A CA 1
ATOM 1948 C C . ALA A 1 273 ? 25.408 23.382 -11.824 1.00 22.65 273 ALA A C 1
ATOM 1949 O O . ALA A 1 273 ? 24.616 22.549 -11.403 1.00 23.22 273 ALA A O 1
ATOM 1951 N N . PRO A 1 274 ? 25.456 23.718 -13.123 1.00 23.00 274 PRO A N 1
ATOM 1952 C CA . PRO A 1 274 ? 24.552 23.107 -14.101 1.00 22.54 274 PRO A CA 1
ATOM 1953 C C . PRO A 1 274 ? 24.627 21.578 -14.112 1.00 22.62 274 PRO A C 1
ATOM 1954 O O . PRO A 1 274 ? 23.629 20.902 -14.368 1.00 22.94 274 PRO A O 1
ATOM 1958 N N . VAL A 1 275 ? 25.808 21.036 -13.825 1.00 22.39 275 VAL A N 1
ATOM 1959 C CA . VAL A 1 275 ? 25.990 19.588 -13.816 1.00 22.68 275 VAL A CA 1
ATOM 1960 C C . VAL A 1 275 ? 25.121 18.905 -12.757 1.00 22.20 275 VAL A C 1
ATOM 1961 O O . VAL A 1 275 ? 24.950 17.683 -12.779 1.00 22.02 275 VAL A O 1
ATOM 1965 N N . PHE A 1 276 ? 24.568 19.694 -11.838 1.00 21.22 276 PHE A N 1
ATOM 1966 C CA . PHE A 1 276 ? 23.708 19.160 -10.781 1.00 20.82 276 PHE A CA 1
ATOM 1967 C C . PHE A 1 276 ? 22.494 18.444 -11.360 1.00 20.73 276 PHE A C 1
ATOM 1968 O O . PHE A 1 276 ? 22.087 17.404 -10.847 1.00 21.49 276 PHE A O 1
ATOM 1976 N N . LYS A 1 277 ? 21.907 18.997 -12.420 1.00 22.10 277 LYS A N 1
ATOM 1977 C CA . LYS A 1 277 ? 20.741 18.363 -13.028 1.00 23.20 277 LYS A CA 1
ATOM 1978 C C . LYS A 1 277 ? 21.065 16.937 -13.454 1.00 23.48 277 LYS A C 1
ATOM 1979 O O . LYS A 1 277 ? 20.256 16.026 -13.272 1.00 23.91 277 LYS A O 1
ATOM 1985 N N A GLU A 1 278 ? 22.249 16.746 -14.025 0.52 23.87 278 GLU A N 1
ATOM 1986 N N B GLU A 1 278 ? 22.253 16.750 -14.021 0.50 23.90 278 GLU A N 1
ATOM 1987 C CA A GLU A 1 278 ? 22.672 15.424 -14.463 0.52 24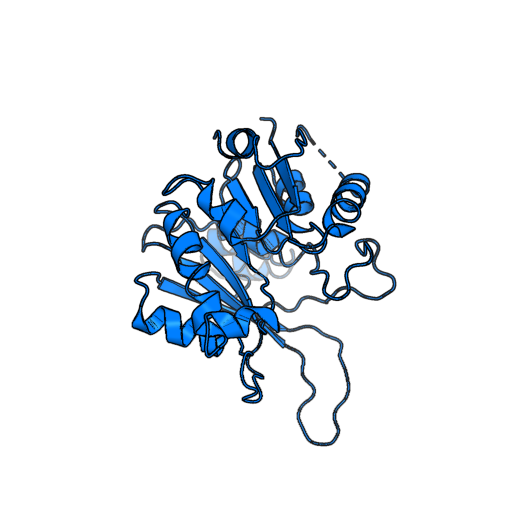.14 278 GLU A CA 1
ATOM 1988 C CA B GLU A 1 278 ? 22.688 15.429 -14.458 0.50 24.20 278 GLU A CA 1
ATOM 1989 C C A GLU A 1 278 ? 22.777 14.470 -13.277 0.52 24.04 278 GLU A C 1
ATOM 1990 C C B GLU A 1 278 ? 22.756 14.479 -13.270 0.50 24.08 278 GLU A C 1
ATOM 1991 O O A GLU A 1 278 ? 22.311 13.335 -13.342 0.52 24.10 278 GLU A O 1
ATOM 1992 O O B GLU A 1 278 ? 22.249 13.361 -13.324 0.50 24.13 278 GLU A O 1
ATOM 2003 N N . TYR A 1 279 ? 23.385 14.939 -12.192 1.00 24.27 279 TYR A N 1
ATOM 2004 C CA . TYR A 1 279 ? 23.535 14.129 -10.987 1.00 24.33 279 TYR A CA 1
ATOM 2005 C C . TYR A 1 279 ? 22.185 13.762 -10.378 1.00 24.80 279 TYR A C 1
ATOM 2006 O O . TYR A 1 279 ? 21.964 12.624 -9.955 1.00 24.46 279 TYR A O 1
ATOM 2015 N N . TYR A 1 280 ? 21.286 14.738 -10.331 1.00 24.54 280 TYR A N 1
ATOM 2016 C CA . TYR A 1 280 ? 19.962 14.532 -9.769 1.00 24.83 280 TYR A CA 1
ATOM 2017 C C . TYR A 1 280 ? 19.215 13.444 -10.535 1.00 25.83 280 TYR A C 1
ATOM 2018 O O . TYR A 1 280 ? 18.592 12.565 -9.939 1.00 25.56 280 TYR A O 1
ATOM 2027 N N . GLN A 1 281 ? 19.287 13.498 -11.860 1.00 27.13 281 GLN A N 1
ATOM 2028 C CA . GLN A 1 281 ? 18.618 12.500 -12.679 1.00 28.73 281 GLN A CA 1
ATOM 2029 C C . GLN A 1 281 ? 19.215 11.118 -12.433 1.00 29.07 281 GLN A C 1
ATOM 2030 O O . GLN A 1 281 ? 18.505 10.113 -12.466 1.00 29.27 281 GLN A O 1
ATOM 2036 N N . LYS A 1 282 ? 20.517 11.071 -12.169 1.00 29.69 282 LYS A N 1
ATOM 2037 C CA . LYS A 1 282 ? 21.181 9.801 -11.904 1.00 30.74 282 LYS A CA 1
ATOM 2038 C C . LYS A 1 282 ? 20.697 9.222 -10.579 1.00 31.16 282 LYS A C 1
ATOM 2039 O O . LYS A 1 282 ? 20.451 8.021 -10.469 1.00 30.42 282 LYS A O 1
ATOM 2045 N N . GLN A 1 283 ? 20.564 10.080 -9.572 1.00 31.19 283 GLN A N 1
ATOM 2046 C CA . GLN A 1 283 ? 20.084 9.636 -8.271 1.00 31.89 283 GLN A CA 1
ATOM 2047 C C . GLN A 1 283 ? 18.741 8.938 -8.435 1.00 32.56 283 GLN A C 1
ATOM 2048 O O . GLN A 1 283 ? 18.465 7.932 -7.784 1.00 33.00 283 GLN A O 1
ATOM 2054 N N . LEU A 1 284 ? 17.906 9.484 -9.311 1.00 33.13 284 LEU A N 1
ATOM 2055 C CA . LEU A 1 284 ? 16.590 8.919 -9.549 1.00 34.64 284 LEU A CA 1
ATOM 2056 C C . LEU A 1 284 ? 16.672 7.482 -10.059 1.00 35.59 284 LEU A C 1
ATOM 2057 O O . LEU A 1 284 ? 15.927 6.616 -9.598 1.00 36.16 284 LEU A O 1
ATOM 2062 N N . THR A 1 285 ? 17.577 7.221 -10.998 1.00 36.16 285 THR A N 1
ATOM 2063 C CA . THR A 1 285 ? 17.717 5.870 -11.534 1.00 36.60 285 THR A CA 1
ATOM 2064 C C . THR A 1 285 ? 18.002 4.884 -10.404 1.00 37.50 285 THR A C 1
ATOM 2065 O O . THR A 1 285 ? 17.564 3.734 -10.444 1.00 37.64 285 THR A O 1
ATOM 2069 N N . PHE A 1 286 ? 18.731 5.346 -9.394 1.00 38.17 286 PHE A N 1
ATOM 2070 C CA . PHE A 1 286 ? 19.066 4.513 -8.246 1.00 38.92 286 PHE A CA 1
ATOM 2071 C C . PHE A 1 286 ? 17.808 4.093 -7.501 1.00 39.27 286 PHE A C 1
ATOM 2072 O O . PHE A 1 286 ? 17.805 3.096 -6.780 1.00 39.47 286 PHE A O 1
ATOM 2080 N N . LEU A 1 287 ? 16.741 4.865 -7.678 1.00 39.72 287 LEU A N 1
ATOM 2081 C CA . LEU A 1 287 ? 15.468 4.581 -7.028 1.00 39.95 287 LEU A CA 1
ATOM 2082 C C . LEU A 1 287 ? 14.656 3.578 -7.838 1.00 40.25 287 LEU A C 1
ATOM 2083 O O . LEU A 1 287 ? 14.740 2.371 -7.606 1.00 40.53 287 LEU A O 1
ATOM 2088 N N . ARG A 1 297 ? 5.848 2.825 -3.437 1.00 40.14 297 ARG A N 1
ATOM 2089 C CA . ARG A 1 297 ? 6.449 4.136 -3.210 1.00 39.91 297 ARG A CA 1
ATOM 2090 C C . ARG A 1 297 ? 5.872 5.157 -4.189 1.00 38.98 297 ARG A C 1
ATOM 2091 O O . ARG A 1 297 ? 5.977 4.991 -5.404 1.00 39.83 297 ARG A O 1
ATOM 2099 N N . SER A 1 298 ? 5.260 6.212 -3.661 1.00 37.37 298 SER A N 1
ATOM 2100 C CA . SER A 1 298 ? 4.657 7.231 -4.510 1.00 35.64 298 SER A CA 1
ATOM 2101 C C . SER A 1 298 ? 5.313 8.593 -4.329 1.00 34.30 298 SER A C 1
ATOM 2102 O O . SER A 1 298 ? 5.273 9.177 -3.245 1.00 34.11 298 SER A O 1
ATOM 2105 N N . TYR A 1 299 ? 5.911 9.097 -5.403 1.00 32.58 299 TYR A N 1
ATOM 2106 C CA . TYR A 1 299 ? 6.568 10.398 -5.374 1.00 30.98 299 TYR A CA 1
ATOM 2107 C C . TYR A 1 299 ? 6.547 11.052 -6.744 1.00 29.93 299 TYR A C 1
ATOM 2108 O O . TYR A 1 299 ? 6.490 10.377 -7.772 1.00 29.19 299 TYR A O 1
ATOM 2117 N N . GLU A 1 300 ? 6.604 12.377 -6.747 1.00 28.73 300 GLU A N 1
ATOM 2118 C CA . GLU A 1 300 ? 6.598 13.134 -7.983 1.00 28.12 300 GLU A CA 1
ATOM 2119 C C . GLU A 1 300 ? 7.801 14.065 -8.043 1.00 26.60 300 GLU A C 1
ATOM 2120 O O . GLU A 1 300 ? 8.153 14.697 -7.049 1.00 26.01 300 GLU A O 1
ATOM 2126 N N . ILE A 1 301 ? 8.438 14.132 -9.207 1.00 25.38 301 ILE A N 1
ATOM 2127 C CA . ILE A 1 301 ? 9.591 15.004 -9.395 1.00 23.88 301 ILE A CA 1
ATOM 2128 C C . ILE A 1 301 ? 9.167 16.208 -10.227 1.00 23.85 301 ILE A C 1
ATOM 2129 O O . ILE A 1 301 ? 8.495 16.055 -11.248 1.00 23.81 301 ILE A O 1
ATOM 2134 N N . VAL A 1 302 ? 9.542 17.405 -9.788 1.00 22.91 302 VAL A N 1
ATOM 2135 C CA . VAL A 1 302 ? 9.184 18.620 -10.515 1.00 22.68 302 VAL A CA 1
ATOM 2136 C C . VAL A 1 302 ? 10.383 19.554 -10.653 1.00 22.55 302 VAL A C 1
ATOM 2137 O O . VAL A 1 302 ? 10.974 19.963 -9.656 1.00 22.94 302 VAL A O 1
ATOM 2141 N N . GLU A 1 303 ? 10.741 19.895 -11.888 1.00 21.73 303 GLU A N 1
ATOM 2142 C CA . GLU A 1 303 ? 11.876 20.787 -12.119 1.00 21.45 303 GLU A CA 1
ATOM 2143 C C . GLU A 1 303 ? 11.454 22.258 -12.092 1.00 20.76 303 GLU A C 1
ATOM 2144 O O . GLU A 1 303 ? 10.346 22.595 -12.515 1.00 20.99 303 GLU A O 1
ATOM 2150 N N . GLY A 1 304 ? 12.331 23.124 -11.582 1.00 19.36 304 GLY A N 1
ATOM 2151 C CA . GLY A 1 304 ? 12.040 24.553 -11.566 1.00 18.61 304 GLY A CA 1
ATOM 2152 C C . GLY A 1 304 ? 11.748 25.215 -10.234 1.00 17.91 304 GLY A C 1
ATOM 2153 O O . GLY A 1 304 ? 10.857 24.783 -9.504 1.00 17.58 304 GLY A O 1
ATOM 2154 N N . ALA A 1 305 ? 12.495 26.276 -9.933 1.00 17.06 305 ALA A N 1
ATOM 2155 C CA . ALA A 1 305 ? 12.328 27.030 -8.697 1.00 17.71 305 ALA A CA 1
ATOM 2156 C C . ALA A 1 305 ? 10.923 27.613 -8.608 1.00 17.31 305 ALA A C 1
ATOM 2157 O O . ALA A 1 305 ? 10.412 27.848 -7.515 1.00 18.23 305 ALA A O 1
ATOM 2159 N N . ALA A 1 306 ? 10.307 27.854 -9.763 1.00 16.87 306 ALA A N 1
ATOM 2160 C CA . ALA A 1 306 ? 8.952 28.397 -9.798 1.00 16.56 306 ALA A CA 1
ATOM 2161 C C . ALA A 1 306 ? 7.966 27.418 -9.164 1.00 16.82 306 ALA A C 1
ATOM 2162 O O . ALA A 1 306 ? 6.835 27.782 -8.840 1.00 16.37 306 ALA A O 1
ATOM 2164 N N . ASN A 1 307 ? 8.409 26.180 -8.968 1.00 16.37 307 ASN A N 1
ATOM 2165 C CA . ASN A 1 307 ? 7.543 25.141 -8.419 1.00 17.52 307 ASN A CA 1
ATOM 2166 C C . ASN A 1 307 ? 7.909 24.691 -7.001 1.00 17.48 307 ASN A C 1
ATOM 2167 O O . ASN A 1 307 ? 7.428 23.652 -6.542 1.00 17.79 307 ASN A O 1
ATOM 2172 N N . PHE A 1 308 ? 8.728 25.464 -6.294 1.00 17.13 308 PHE A N 1
ATOM 2173 C CA . PHE A 1 308 ? 9.105 25.072 -4.933 1.00 16.72 308 PHE A CA 1
ATOM 2174 C C . PHE A 1 308 ? 7.888 24.722 -4.089 1.00 17.00 308 PHE A C 1
ATOM 2175 O O . PHE A 1 308 ? 7.953 23.835 -3.240 1.00 15.83 308 PHE A O 1
ATOM 2183 N N . GLY A 1 309 ? 6.787 25.437 -4.312 1.00 17.20 309 GLY A N 1
ATOM 2184 C CA . GLY A 1 309 ? 5.579 25.200 -3.537 1.00 17.32 309 GLY A CA 1
ATOM 2185 C C . GLY A 1 309 ? 5.074 23.771 -3.503 1.00 17.18 309 GLY A C 1
ATOM 2186 O O . GLY A 1 309 ? 4.482 23.335 -2.511 1.00 16.43 309 GLY A O 1
ATOM 2187 N N . ALA A 1 310 ? 5.291 23.042 -4.593 1.00 17.28 310 ALA A N 1
ATOM 2188 C CA . ALA A 1 310 ? 4.861 21.659 -4.679 1.00 18.00 310 ALA A CA 1
ATOM 2189 C C . ALA A 1 310 ? 5.438 20.838 -3.528 1.00 18.84 310 ALA A C 1
ATOM 2190 O O . ALA A 1 310 ? 4.779 19.934 -3.009 1.00 18.65 310 ALA A O 1
ATOM 2192 N N . ALA A 1 311 ? 6.661 21.167 -3.119 1.00 19.65 311 ALA A N 1
ATOM 2193 C CA . ALA A 1 311 ? 7.331 20.431 -2.049 1.00 20.14 311 ALA A CA 1
ATOM 2194 C C . ALA A 1 311 ? 7.096 21.028 -0.664 1.00 21.10 311 ALA A C 1
ATOM 2195 O O . ALA A 1 311 ? 7.485 20.433 0.343 1.00 20.73 311 ALA A O 1
ATOM 2197 N N . LEU A 1 312 ? 6.473 22.200 -0.600 1.00 21.04 312 LEU A N 1
ATOM 2198 C CA . LEU A 1 312 ? 6.201 22.830 0.688 1.00 22.40 312 LEU A CA 1
ATOM 2199 C C . LEU A 1 312 ? 4.846 22.399 1.235 1.00 23.46 312 LEU A C 1
ATOM 2200 O O . LEU A 1 312 ? 4.639 22.381 2.447 1.00 22.78 312 LEU A O 1
ATOM 2205 N N . GLN A 1 313 ? 3.921 22.056 0.346 1.00 24.99 313 GLN A N 1
ATOM 2206 C CA . GLN A 1 313 ? 2.614 21.608 0.795 1.00 27.22 313 GLN A CA 1
ATOM 2207 C C . GLN A 1 313 ? 2.808 20.395 1.688 1.00 28.66 313 GLN A C 1
ATOM 2208 O O . GLN A 1 313 ? 3.532 19.463 1.335 1.00 28.64 313 GLN A O 1
ATOM 2214 N N . ARG A 1 314 ? 2.168 20.419 2.848 1.00 30.73 314 ARG A N 1
ATOM 2215 C CA . ARG A 1 314 ? 2.281 19.341 3.816 1.00 32.72 314 ARG A CA 1
ATOM 2216 C C . ARG A 1 314 ? 1.480 18.108 3.402 1.00 33.47 314 ARG A C 1
ATOM 2217 O O . ARG A 1 314 ? 2.072 17.006 3.421 1.00 34.27 314 ARG A O 1
#

CATH classification: 3.40.50.150

GO terms:
  GO:0009007 site-specific DNA-methyltransferase (adenine-specific) activity (F, EXP)

Organism: Cereibacter sphaeroides (NCBI:txid1063)

Nearest PDB structures (foldseek):
  1eg2-assembly1_A  TM=1.004E+00  e=2.553E-58  Cereibacter sphaeroides
  1nw6-assembly1_A  TM=1.003E+00  e=7.252E-57  Cereibacter sphaeroides
  1nw8-assembly1_A  TM=1.002E+00  e=6.582E-54  Cereibacter sphaeroides
  8urk-assembly1_B  TM=8.612E-01  e=1.120E-21  Burkholderia cenocepacia
  9c3u-assembly1_A  TM=8.604E-01  e=2.701E-21  Burkholderia cenocepacia

Radius of gyration: 19.32 Å; Cα contacts (8 Å, |Δi|>4): 568; chains: 1; bounding box: 53×56×51 Å

InterPro domains:
  IPR002052 DNA methylase, N-6 adenine-specific, conserved site [PS00092] (62-68)
  IPR002295 N4/N6-methyltransferase, Type III restriction-modification enzyme EcoPI Mod subunit-like [PR00506] (59-71)
  IPR002295 N4/N6-methyltransferase, Type III restriction-modification enzyme EcoPI Mod subunit-like [PR00506] (88-107)
  IPR002295 N4/N6-methyltransferase, Type III restriction-modification enzyme EcoPI Mod subunit-like [PR00506] (223-245)
  IPR002295 N4/N6-methyltransferase, Type III restriction-modification enzyme EcoPI Mod subunit-like [PR00506] (246-260)
  IPR002941 DNA methylase N-4/N-6 [PF01555] (59-281)
  IPR029063 S-adenosyl-L-methionine-dependent methyltransferase superfamily [G3DSA:3.40.50.150] (36-319)
  IPR029063 S-adenosyl-L-methionine-dependent methyltransferase superfamily [SSF53335] (37-304)